Protein AF-A0A3C2EFM5-F1 (afdb_monomer)

Mean predicted aligned error: 6.65 Å

Solvent-accessible surface area (backbone atoms only — not comparable to full-atom values): 11475 Å² total; per-residue (Å²): 134,86,84,57,73,89,37,70,67,50,44,49,47,51,52,54,52,52,50,51,52,52,47,72,72,39,87,87,58,69,48,47,42,69,46,73,42,90,44,94,66,47,72,84,41,48,68,60,49,53,50,51,52,52,49,46,47,66,36,64,56,98,88,38,59,75,41,34,84,49,40,39,98,64,63,46,79,40,64,56,64,61,59,53,50,52,51,52,49,51,53,30,56,77,70,69,64,63,68,90,82,69,52,62,56,82,69,42,83,58,71,43,76,41,63,23,83,89,34,86,88,55,56,59,44,100,87,56,42,65,30,68,66,52,70,74,63,63,66,86,89,69,86,72,72,61,54,41,82,39,67,54,33,78,91,74,50,59,67,70,58,53,56,49,41,48,70,76,38,48,71,62,38,52,30,42,55,42,30,44,75,67,57,75,78,75,84,128

Sequence (188 aa):
SIIQINDPVNYLRFHLVSLMEKIRAFPGSKPLKTIILGCTHYPYLILEMEHILNELRNYQENGEFRYRHLMAEKIHLIDPAFNTADELYRYLYETKSINRHGNMLNNSEFYISLPNLANPGVITDPEGRFTYEYKYGRNAGEIQEYVRVVPFVNENILMDVKNRLRKQIPVTWQLIEAFHGNVRIAEK

Radius of gyration: 22.64 Å; Cα contacts (8 Å, |Δi|>4): 162; chains: 1; bounding box: 49×41×61 Å

Nearest PDB structures (foldseek):
  1wtd-assembly1_A  TM=4.504E-01  e=8.577E-01  Escherichia coli
  8dze-assembly1_A  TM=2.094E-01  e=5.940E+00  Escherichia coli

Structure (mmCIF, N/CA/C/O backbone):
data_AF-A0A3C2EFM5-F1
#
_entry.id   AF-A0A3C2EFM5-F1
#
loop_
_atom_site.group_PDB
_atom_site.id
_atom_site.type_symbol
_atom_site.label_atom_id
_atom_site.label_alt_id
_atom_site.label_comp_id
_atom_site.label_asym_id
_atom_site.label_entity_id
_atom_site.label_seq_id
_atom_site.pdbx_PDB_ins_code
_atom_site.Cartn_x
_atom_site.Cartn_y
_atom_site.Cartn_z
_atom_site.occupancy
_atom_site.B_iso_or_equiv
_atom_site.auth_seq_id
_atom_site.auth_comp_id
_atom_site.auth_asym_id
_atom_site.auth_atom_id
_atom_site.pdbx_PDB_model_num
ATOM 1 N N . SER A 1 1 ? 16.129 3.255 24.532 1.00 44.34 1 SER A N 1
ATOM 2 C CA . SER A 1 1 ? 16.034 2.898 23.105 1.00 44.34 1 SER A CA 1
ATOM 3 C C . SER A 1 1 ? 16.005 4.155 22.264 1.00 44.34 1 SER A C 1
ATOM 5 O O . SER A 1 1 ? 15.259 5.065 22.599 1.00 44.34 1 SER A O 1
ATOM 7 N N . ILE A 1 2 ? 16.839 4.236 21.228 1.00 48.12 2 ILE A N 1
ATOM 8 C CA . ILE A 1 2 ? 16.850 5.361 20.283 1.00 48.12 2 ILE A CA 1
ATOM 9 C C . ILE A 1 2 ? 15.645 5.177 19.351 1.00 48.12 2 ILE A C 1
ATOM 11 O O . ILE A 1 2 ? 15.550 4.152 18.680 1.00 48.12 2 ILE A O 1
ATOM 15 N N . ILE A 1 3 ? 14.702 6.124 19.350 1.00 57.31 3 ILE A N 1
ATOM 16 C CA . ILE A 1 3 ? 13.554 6.111 18.431 1.00 57.31 3 ILE A CA 1
ATOM 17 C C . ILE A 1 3 ? 14.089 6.347 17.016 1.00 57.31 3 ILE A C 1
ATOM 19 O O . ILE A 1 3 ? 14.643 7.406 16.727 1.00 57.31 3 ILE A O 1
ATOM 23 N N . GLN A 1 4 ? 13.931 5.364 16.130 1.00 51.19 4 GLN A N 1
ATOM 24 C CA . GLN A 1 4 ? 14.249 5.529 14.715 1.00 51.19 4 GLN A CA 1
ATOM 25 C C . GLN A 1 4 ? 13.036 6.107 13.990 1.00 51.19 4 GLN A C 1
ATOM 27 O O . GLN A 1 4 ? 12.043 5.415 13.784 1.00 51.19 4 GLN A O 1
ATOM 32 N N . ILE A 1 5 ? 13.121 7.373 13.581 1.00 56.22 5 ILE A N 1
ATOM 33 C CA . ILE A 1 5 ? 12.034 8.050 12.854 1.00 56.22 5 ILE A CA 1
ATOM 34 C C . ILE A 1 5 ? 11.731 7.349 11.519 1.00 56.22 5 ILE A C 1
ATOM 36 O O . ILE A 1 5 ? 10.590 7.357 11.090 1.00 56.22 5 ILE A O 1
ATOM 40 N N . ASN A 1 6 ? 12.706 6.676 10.898 1.00 62.50 6 ASN A N 1
ATOM 41 C CA . ASN A 1 6 ? 12.533 5.987 9.610 1.00 62.50 6 ASN A CA 1
ATOM 42 C C . ASN A 1 6 ? 11.882 4.593 9.710 1.00 62.50 6 ASN A C 1
ATOM 44 O O . ASN A 1 6 ? 11.797 3.889 8.705 1.00 62.50 6 ASN A O 1
ATOM 48 N N . ASP A 1 7 ? 11.434 4.181 10.895 1.00 80.12 7 ASP A N 1
ATOM 49 C CA . ASP A 1 7 ? 10.692 2.935 11.063 1.00 80.12 7 ASP A CA 1
ATOM 50 C C . ASP A 1 7 ? 9.194 3.144 10.728 1.00 80.12 7 ASP A C 1
ATOM 52 O O . ASP A 1 7 ? 8.578 4.079 11.256 1.00 80.12 7 ASP A O 1
ATOM 56 N N . PRO A 1 8 ? 8.577 2.301 9.873 1.00 79.94 8 PRO A N 1
ATOM 57 C CA . PRO A 1 8 ? 7.169 2.440 9.492 1.00 79.94 8 PRO A CA 1
ATOM 58 C C . PRO A 1 8 ? 6.193 2.447 10.675 1.00 79.94 8 PRO A C 1
ATOM 60 O O . PRO A 1 8 ? 5.189 3.160 10.629 1.00 79.94 8 PRO A O 1
ATOM 63 N N . VAL A 1 9 ? 6.486 1.697 11.742 1.00 84.62 9 VAL A N 1
ATOM 64 C CA . VAL A 1 9 ? 5.651 1.633 12.950 1.00 84.62 9 VAL A CA 1
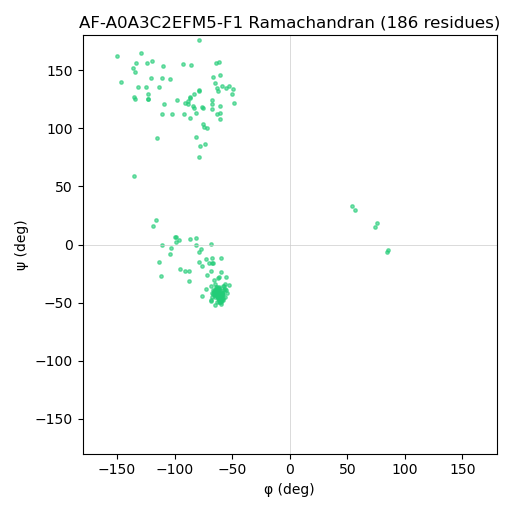ATOM 65 C C . VAL A 1 9 ? 5.783 2.922 13.757 1.00 84.62 9 VAL A C 1
ATOM 67 O O . VAL A 1 9 ? 4.784 3.438 14.259 1.00 84.62 9 VAL A O 1
ATOM 70 N N . ASN A 1 10 ? 6.981 3.506 13.832 1.00 86.38 10 ASN A N 1
ATOM 71 C CA . ASN A 1 10 ? 7.173 4.815 14.468 1.00 86.38 10 ASN A CA 1
ATOM 72 C C . ASN A 1 10 ? 6.471 5.940 13.693 1.00 86.38 10 ASN A C 1
ATOM 74 O O . ASN A 1 10 ? 5.820 6.786 14.314 1.00 86.38 10 ASN A O 1
ATOM 78 N N . TYR A 1 11 ? 6.525 5.921 12.357 1.00 87.00 11 TYR A N 1
ATOM 79 C CA . TYR A 1 11 ? 5.747 6.842 11.515 1.00 87.00 11 TYR A CA 1
ATOM 80 C C . TYR A 1 11 ? 4.246 6.683 11.752 1.00 87.00 11 TYR A C 1
ATOM 82 O O . TYR A 1 11 ? 3.523 7.666 11.931 1.00 87.00 11 TYR A O 1
ATOM 90 N N . LEU A 1 12 ? 3.776 5.437 11.802 1.00 90.69 12 LEU A N 1
ATOM 91 C CA . LEU A 1 12 ? 2.380 5.139 12.069 1.00 90.69 12 LEU A CA 1
ATOM 92 C C . LEU A 1 12 ? 1.941 5.660 13.443 1.00 90.69 12 LEU A C 1
ATOM 94 O O . LEU A 1 12 ? 0.911 6.330 13.551 1.00 90.69 12 LEU A O 1
ATOM 98 N N . ARG A 1 13 ? 2.743 5.414 14.485 1.00 93.75 13 ARG A N 1
ATOM 99 C CA . ARG A 1 13 ? 2.496 5.927 15.837 1.00 93.75 13 ARG A CA 1
ATOM 100 C C . ARG A 1 13 ? 2.424 7.446 15.845 1.00 93.75 13 ARG A C 1
ATOM 102 O O . ARG A 1 13 ? 1.479 8.000 16.402 1.00 93.75 13 ARG A O 1
ATOM 109 N N . PHE A 1 14 ? 3.381 8.114 15.205 1.00 92.88 14 PHE A N 1
ATOM 110 C CA . PHE A 1 14 ? 3.388 9.568 15.082 1.00 92.88 14 PHE A CA 1
ATOM 111 C C . PHE A 1 14 ? 2.099 10.090 14.432 1.00 92.88 14 PHE A C 1
ATOM 113 O O . PHE A 1 14 ? 1.487 11.030 14.946 1.00 92.88 14 PHE A O 1
ATOM 120 N N . HIS A 1 15 ? 1.641 9.462 13.346 1.00 92.69 15 HIS A N 1
ATOM 121 C CA . HIS A 1 15 ? 0.401 9.849 12.675 1.00 92.69 15 HIS A CA 1
ATOM 122 C C . HIS A 1 15 ? -0.846 9.615 13.535 1.00 92.69 15 HIS A C 1
ATOM 124 O O . HIS A 1 15 ? -1.700 10.502 13.596 1.00 92.69 15 HIS A O 1
ATOM 130 N N . LEU A 1 16 ? -0.946 8.480 14.234 1.00 95.62 16 LEU A N 1
ATOM 131 C CA . LEU A 1 16 ? -2.085 8.186 15.112 1.00 95.62 16 LEU A CA 1
ATOM 132 C C . LEU A 1 16 ? -2.129 9.115 16.334 1.00 95.62 16 LEU A C 1
ATOM 134 O O . LEU A 1 16 ? -3.193 9.635 16.663 1.00 95.62 16 LEU A O 1
ATOM 138 N N . VAL A 1 17 ? -0.982 9.406 16.956 1.00 96.38 17 VAL A N 1
ATOM 139 C CA . VAL A 1 17 ? -0.889 10.403 18.039 1.00 96.38 17 VAL A CA 1
ATOM 140 C C . VAL A 1 17 ? -1.287 11.784 17.524 1.00 96.38 17 VAL A C 1
ATOM 142 O O . VAL A 1 17 ? -2.115 12.455 18.136 1.00 96.38 17 VAL A O 1
ATOM 145 N N . SER A 1 18 ? -0.759 12.195 16.369 1.00 96.25 18 SER A N 1
ATOM 146 C CA . SER A 1 18 ? -1.081 13.494 15.766 1.00 96.25 18 SER A CA 1
ATOM 147 C C . SER A 1 18 ? -2.568 13.624 15.434 1.00 96.25 18 SER A C 1
ATOM 149 O O . SER A 1 18 ? -3.148 14.694 15.612 1.00 96.25 18 SER A O 1
ATOM 151 N N . LEU A 1 19 ? -3.201 12.547 14.960 1.00 96.12 19 LEU A N 1
ATOM 152 C CA . LEU A 1 19 ? -4.644 12.497 14.735 1.00 96.12 19 LEU A CA 1
ATOM 153 C C . LEU A 1 19 ? -5.409 12.702 16.047 1.00 96.12 19 LEU A C 1
ATOM 155 O O . LEU A 1 19 ? -6.291 13.557 16.103 1.00 96.12 19 LEU A O 1
ATOM 159 N N . MET A 1 20 ? -5.054 11.967 17.104 1.00 97.31 20 MET A N 1
ATOM 160 C CA . MET A 1 20 ? -5.730 12.089 18.398 1.00 97.31 20 MET A CA 1
ATOM 161 C C . MET A 1 20 ? -5.541 13.468 19.032 1.00 97.31 20 MET A C 1
ATOM 163 O O . MET A 1 20 ? -6.495 14.016 19.581 1.00 97.31 20 MET A O 1
ATOM 167 N N . GLU A 1 21 ? -4.361 14.073 18.904 1.00 97.38 21 GLU A N 1
ATOM 168 C CA . GLU A 1 21 ? -4.115 15.442 19.367 1.00 97.38 21 GLU A CA 1
ATOM 169 C C . GLU A 1 21 ? -4.946 16.472 18.589 1.00 97.38 21 GLU A C 1
ATOM 171 O O . GLU A 1 21 ? -5.515 17.379 19.196 1.00 97.38 21 GLU A O 1
ATOM 176 N N . LYS A 1 22 ? -5.109 16.300 17.270 1.00 96.81 22 LYS A N 1
ATOM 177 C CA . LYS A 1 22 ? -6.013 17.142 16.468 1.00 96.81 22 LYS A CA 1
ATOM 178 C C . LYS A 1 22 ? -7.472 16.996 16.901 1.00 96.81 22 LYS A C 1
ATOM 180 O O . LYS A 1 22 ? -8.157 18.005 17.036 1.00 96.81 22 LYS A O 1
ATOM 185 N N . ILE A 1 23 ? -7.939 15.771 17.152 1.00 96.50 23 ILE A N 1
ATOM 186 C CA . ILE A 1 23 ? -9.298 15.517 17.658 1.00 96.50 23 ILE A CA 1
ATOM 187 C C . ILE A 1 23 ? -9.479 16.173 19.032 1.00 96.50 23 ILE A C 1
ATOM 189 O O . ILE A 1 23 ? -10.468 16.865 19.253 1.00 96.50 23 ILE A O 1
ATOM 193 N N . ARG A 1 24 ? -8.509 16.018 19.939 1.00 95.75 24 ARG A N 1
ATOM 194 C CA . ARG A 1 24 ? -8.538 16.611 21.285 1.00 95.75 24 ARG A CA 1
ATOM 195 C C . ARG A 1 24 ? -8.578 18.140 21.254 1.00 95.75 24 ARG A C 1
ATOM 197 O O . ARG A 1 24 ? -9.269 18.743 22.066 1.00 95.75 24 ARG A O 1
ATOM 204 N N . ALA A 1 25 ? -7.835 18.758 20.338 1.00 96.31 25 ALA A N 1
ATOM 205 C CA . ALA A 1 25 ? -7.786 20.211 20.188 1.00 96.31 25 ALA A CA 1
ATOM 206 C C . ALA A 1 25 ? -9.030 20.795 19.496 1.00 96.31 25 ALA A C 1
ATOM 208 O O . ALA A 1 25 ? -9.275 21.996 19.604 1.00 96.31 25 ALA A O 1
ATOM 209 N N . PHE A 1 26 ? -9.807 19.977 18.779 1.00 96.06 26 PHE A N 1
ATOM 210 C CA . PHE A 1 26 ? -10.985 20.429 18.048 1.00 96.06 26 PHE A CA 1
ATOM 211 C C . PHE A 1 26 ? -12.226 20.500 18.968 1.00 96.06 26 PHE A C 1
ATOM 213 O O . PHE A 1 26 ? -12.648 19.475 19.515 1.00 96.06 26 PHE A O 1
ATOM 220 N N . PRO A 1 27 ? -12.845 21.685 19.155 1.00 93.62 27 PRO A N 1
ATOM 221 C CA . PRO A 1 27 ? -14.015 21.833 20.020 1.00 93.62 27 PRO A CA 1
ATOM 222 C C . PRO A 1 27 ? -15.217 21.026 19.521 1.00 93.62 27 PRO A C 1
ATOM 224 O O . PRO A 1 27 ? -15.559 21.058 18.342 1.00 93.62 27 PRO A O 1
ATOM 227 N N . GLY A 1 28 ? -15.899 20.321 20.427 1.00 92.81 28 GLY A N 1
ATOM 228 C CA . GLY A 1 28 ? -17.082 19.525 20.079 1.00 92.81 28 GLY A CA 1
ATOM 229 C C . GLY A 1 28 ? -16.774 18.226 19.324 1.00 92.81 28 GLY A C 1
ATOM 230 O O . GLY A 1 28 ? -17.689 17.623 18.758 1.00 92.81 28 GLY A O 1
ATOM 231 N N . SER A 1 29 ? -15.511 17.786 19.315 1.00 93.38 29 SER A N 1
ATOM 232 C CA . SER A 1 29 ? -15.112 16.495 18.756 1.00 93.38 29 SER A CA 1
ATOM 233 C C . SER A 1 29 ? -15.963 15.350 19.285 1.00 93.38 29 SER A C 1
ATOM 235 O O . SER A 1 29 ? -16.121 15.158 20.491 1.00 93.38 29 SER A O 1
ATOM 237 N N . LYS A 1 30 ? -16.475 14.549 18.352 1.00 95.06 30 LYS A N 1
ATOM 238 C CA . LYS A 1 30 ? -17.101 13.265 18.663 1.00 95.06 30 LYS A CA 1
ATOM 239 C C . LYS A 1 30 ? -16.027 12.176 18.730 1.00 95.06 30 LYS A C 1
ATOM 241 O O . LYS A 1 30 ? -14.999 12.310 18.064 1.00 95.06 30 LYS A O 1
ATOM 246 N N . PRO A 1 31 ? -16.264 11.087 19.481 1.00 96.94 31 PRO A N 1
ATOM 247 C CA . PRO A 1 31 ? -15.315 9.988 19.550 1.00 96.94 31 PRO A CA 1
ATOM 248 C C . PRO A 1 31 ? -14.961 9.423 18.168 1.00 96.94 31 PRO A C 1
ATOM 250 O O . PRO A 1 31 ? -15.846 9.175 17.342 1.00 96.94 31 PRO A O 1
ATOM 253 N N . LEU A 1 32 ? -13.669 9.187 17.930 1.00 97.69 32 LEU A N 1
ATOM 254 C CA . LEU A 1 32 ? -13.164 8.531 16.730 1.00 97.69 32 LEU A CA 1
ATOM 255 C C . LEU A 1 32 ? -13.754 7.125 16.645 1.00 97.69 32 LEU A C 1
ATOM 257 O O . LEU A 1 32 ? -13.535 6.306 17.534 1.00 97.69 32 LEU A O 1
ATOM 261 N N . LYS A 1 33 ? -14.498 6.854 15.572 1.00 97.75 33 LYS A N 1
ATOM 262 C CA . LYS A 1 33 ? -15.150 5.559 15.329 1.00 97.75 33 LYS A CA 1
ATOM 263 C C . LYS A 1 33 ? -14.556 4.800 14.147 1.00 97.75 33 LYS A C 1
ATOM 265 O O . LYS A 1 33 ? -14.616 3.576 14.120 1.00 97.75 33 LYS A O 1
ATOM 270 N N . THR A 1 34 ? -13.990 5.508 13.176 1.00 97.06 34 THR A N 1
ATOM 271 C CA . THR A 1 34 ? -13.566 4.913 11.908 1.00 97.06 34 THR A CA 1
ATOM 272 C C . THR A 1 34 ? -12.320 5.610 11.386 1.00 97.06 34 THR A C 1
ATOM 274 O O . THR A 1 34 ? -12.236 6.836 11.446 1.00 97.06 34 THR A O 1
ATOM 277 N N . ILE A 1 35 ? -11.385 4.837 10.836 1.00 96.56 35 ILE A N 1
ATOM 278 C CA . ILE A 1 35 ? -10.230 5.328 10.082 1.00 96.56 35 ILE A CA 1
ATOM 279 C C . ILE A 1 35 ? -10.265 4.678 8.699 1.00 96.56 35 ILE A C 1
ATOM 281 O O . ILE A 1 35 ? -10.303 3.455 8.576 1.00 96.56 35 ILE A O 1
ATOM 285 N N . ILE A 1 36 ? -10.246 5.503 7.655 1.00 95.62 36 ILE A N 1
ATOM 286 C CA . ILE A 1 36 ? -10.123 5.036 6.272 1.00 95.62 36 ILE A CA 1
ATOM 287 C C . ILE A 1 36 ? -8.636 4.889 5.950 1.00 95.62 36 ILE A C 1
ATOM 289 O O . ILE A 1 36 ? -7.858 5.830 6.125 1.00 95.62 36 ILE A O 1
ATOM 293 N N . LEU A 1 37 ? -8.242 3.715 5.464 1.00 94.12 37 LEU A N 1
ATOM 294 C CA . LEU A 1 37 ? -6.870 3.396 5.082 1.00 94.12 37 LEU A CA 1
ATOM 295 C C . LEU A 1 37 ? -6.563 4.000 3.702 1.00 94.12 37 LEU A C 1
ATOM 297 O O . LEU A 1 37 ? -6.528 3.313 2.689 1.00 94.12 37 LEU A O 1
ATOM 301 N N . GLY A 1 38 ? -6.362 5.320 3.662 1.00 88.25 38 GLY A N 1
ATOM 302 C CA . GLY A 1 38 ? -6.251 6.104 2.421 1.00 88.25 38 GLY A CA 1
ATOM 303 C C . GLY A 1 38 ? -4.999 5.865 1.565 1.00 88.25 38 GLY A C 1
ATOM 304 O O . GLY A 1 38 ? -4.841 6.505 0.532 1.00 88.25 38 GLY A O 1
ATOM 305 N N . CYS A 1 39 ? -4.103 4.968 1.973 1.00 88.25 39 CYS A N 1
ATOM 306 C CA . CYS A 1 39 ? -2.961 4.529 1.180 1.00 88.25 39 CYS A CA 1
ATOM 307 C C . CYS A 1 39 ? -3.002 3.006 1.071 1.00 88.25 39 CYS A C 1
ATOM 309 O O . CYS A 1 39 ? -3.162 2.320 2.079 1.00 88.25 39 CYS A O 1
ATOM 311 N N . THR A 1 40 ? -2.769 2.475 -0.130 1.00 86.38 40 THR A N 1
ATOM 312 C CA . THR A 1 40 ? -2.784 1.031 -0.433 1.00 86.38 40 THR A CA 1
ATOM 313 C C . THR A 1 40 ? -1.770 0.204 0.368 1.00 86.38 40 THR A C 1
ATOM 315 O O . THR A 1 40 ? -1.844 -1.019 0.374 1.00 86.38 40 THR A O 1
ATOM 318 N N . HIS A 1 41 ? -0.832 0.848 1.068 1.00 86.69 41 HIS A N 1
ATOM 319 C CA . HIS A 1 41 ? 0.144 0.187 1.937 1.00 86.69 41 HIS A CA 1
ATOM 320 C C . HIS A 1 41 ? -0.357 -0.025 3.372 1.00 86.69 41 HIS A C 1
ATOM 322 O O . HIS A 1 41 ? 0.150 -0.890 4.081 1.00 86.69 41 HIS A O 1
ATOM 328 N N . TYR A 1 42 ? -1.331 0.763 3.826 1.00 89.38 42 TYR A N 1
ATOM 329 C CA . TYR A 1 42 ? -1.824 0.713 5.201 1.00 89.38 42 TYR A CA 1
ATOM 330 C C . TYR A 1 42 ? -2.535 -0.587 5.598 1.00 89.38 42 TYR A C 1
ATOM 332 O O . TYR A 1 42 ? -2.391 -0.968 6.761 1.00 89.38 42 TYR A O 1
ATOM 340 N N . PRO A 1 43 ? -3.218 -1.319 4.696 1.00 90.25 43 PRO A N 1
ATOM 341 C CA . PRO A 1 43 ? -3.769 -2.631 5.032 1.00 90.25 43 PRO A CA 1
ATOM 342 C C . PRO A 1 43 ? -2.729 -3.629 5.572 1.00 90.25 43 PRO A C 1
ATOM 344 O O . PRO A 1 43 ? -3.062 -4.471 6.401 1.00 90.25 43 PRO A O 1
ATOM 347 N N . TYR A 1 44 ? -1.450 -3.499 5.196 1.00 88.50 44 TYR A N 1
ATOM 348 C CA . TYR A 1 44 ? -0.373 -4.360 5.706 1.00 88.50 44 TYR A CA 1
ATOM 349 C C . TYR A 1 44 ? 0.101 -4.010 7.124 1.00 88.50 44 TYR A C 1
ATOM 351 O O . TYR A 1 44 ? 0.970 -4.708 7.641 1.00 88.50 44 TYR A O 1
ATOM 359 N N . LEU A 1 45 ? -0.427 -2.939 7.728 1.00 90.44 45 LEU A N 1
ATOM 360 C CA . LEU A 1 45 ? -0.050 -2.437 9.056 1.00 90.44 45 LEU A CA 1
ATOM 361 C C . LEU A 1 45 ? -1.225 -2.445 10.049 1.00 90.44 45 LEU A C 1
ATOM 363 O O . LEU A 1 45 ? -1.192 -1.751 11.064 1.00 90.44 45 LEU A O 1
ATOM 367 N N . ILE A 1 46 ? -2.305 -3.172 9.742 1.00 93.06 46 ILE A N 1
ATOM 368 C CA . ILE A 1 46 ? -3.531 -3.183 10.556 1.00 93.06 46 ILE A CA 1
ATOM 369 C C . ILE A 1 46 ? -3.251 -3.640 11.992 1.00 93.06 46 ILE A C 1
ATOM 371 O O . ILE A 1 46 ? -3.738 -3.013 12.929 1.00 93.06 46 ILE A O 1
ATOM 375 N N . LEU A 1 47 ? -2.430 -4.677 12.181 1.00 93.12 47 LEU A N 1
ATOM 376 C CA . LEU A 1 47 ? -2.118 -5.199 13.516 1.00 93.12 47 LEU A CA 1
ATOM 377 C C . LEU A 1 47 ? -1.356 -4.167 14.355 1.00 93.12 47 LEU A C 1
ATOM 379 O O . LEU A 1 47 ? -1.656 -3.962 15.532 1.00 93.12 47 LEU A O 1
ATOM 383 N N . GLU A 1 48 ? -0.400 -3.474 13.742 1.00 94.50 48 GLU A N 1
ATOM 384 C CA . GLU A 1 48 ? 0.347 -2.391 14.371 1.00 94.50 48 GLU A CA 1
ATOM 385 C C . GLU A 1 48 ? -0.569 -1.201 14.694 1.00 94.50 48 GLU A C 1
ATOM 387 O O . GLU A 1 48 ? -0.467 -0.626 15.779 1.00 94.50 48 GLU A O 1
ATOM 392 N N . MET A 1 49 ? -1.502 -0.857 13.797 1.00 95.62 49 MET A N 1
ATOM 393 C CA . MET A 1 49 ? -2.512 0.180 14.040 1.00 95.62 49 MET A CA 1
ATOM 394 C C . MET A 1 49 ? -3.391 -0.159 15.240 1.00 95.62 49 MET A C 1
ATOM 396 O O . MET A 1 49 ? -3.564 0.679 16.124 1.00 95.62 49 MET A O 1
ATOM 400 N N . GLU A 1 50 ? -3.935 -1.374 15.291 1.00 96.25 50 GLU A N 1
ATOM 401 C CA . GLU A 1 50 ? -4.781 -1.838 16.393 1.00 96.25 50 GLU A CA 1
ATOM 402 C C . GLU A 1 50 ? -4.026 -1.820 17.723 1.00 96.25 50 GLU A C 1
ATOM 404 O O . GLU A 1 50 ? -4.555 -1.345 18.733 1.00 96.25 50 GLU A O 1
ATOM 409 N N . HIS A 1 51 ? -2.767 -2.262 17.713 1.00 96.25 51 HIS A N 1
ATOM 410 C CA . HIS A 1 51 ? -1.903 -2.218 18.886 1.00 96.25 51 HIS A CA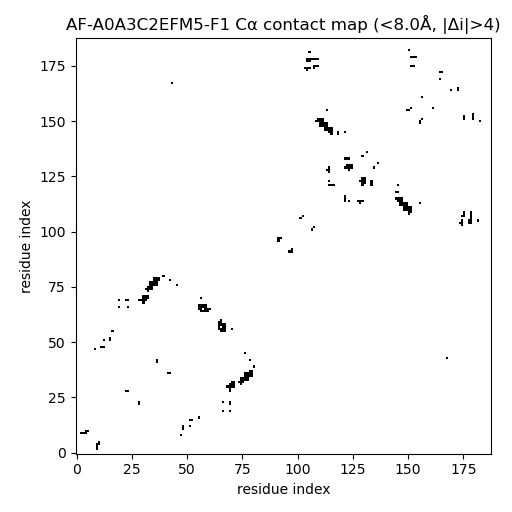 1
ATOM 411 C C . HIS A 1 51 ? -1.703 -0.783 19.393 1.00 96.25 51 HIS A C 1
ATOM 413 O O . HIS A 1 51 ? -1.959 -0.502 20.566 1.00 96.25 51 HIS A O 1
ATOM 419 N N . ILE A 1 52 ? -1.328 0.145 18.507 1.00 96.50 52 ILE A N 1
ATOM 420 C CA . ILE A 1 52 ? -1.109 1.553 18.865 1.00 96.50 52 ILE A CA 1
ATOM 421 C C . ILE A 1 52 ? -2.412 2.208 19.343 1.00 96.50 52 ILE A C 1
ATOM 423 O O . ILE A 1 52 ? -2.406 2.942 20.330 1.00 96.50 52 ILE A O 1
ATOM 427 N N . LEU A 1 53 ? -3.546 1.949 18.688 1.00 97.56 53 LEU A N 1
ATOM 428 C CA . LEU A 1 53 ? -4.846 2.473 19.121 1.00 97.56 53 LEU A CA 1
ATOM 429 C C . LEU A 1 53 ? -5.221 1.966 20.519 1.00 97.56 53 LEU A C 1
ATOM 431 O O . LEU A 1 53 ? -5.738 2.735 21.332 1.00 97.56 53 LEU A O 1
ATOM 435 N N . ASN A 1 54 ? -4.927 0.703 20.830 1.00 97.19 54 ASN A N 1
ATOM 436 C CA . ASN A 1 54 ? -5.139 0.169 22.170 1.00 97.19 54 ASN A CA 1
ATOM 437 C C . ASN A 1 54 ? -4.234 0.849 23.211 1.00 97.19 54 ASN A C 1
ATOM 439 O O . ASN A 1 54 ? -4.702 1.188 24.299 1.00 97.19 54 ASN A O 1
ATOM 443 N N . GLU A 1 55 ? -2.966 1.103 22.891 1.00 97.00 55 GLU A N 1
ATOM 444 C CA . GLU A 1 55 ? -2.084 1.875 23.772 1.00 97.00 55 GLU A CA 1
ATOM 445 C C . GLU A 1 55 ? -2.616 3.292 23.999 1.00 97.00 55 GLU A C 1
ATOM 447 O O . GLU A 1 55 ? -2.710 3.726 25.143 1.00 97.00 55 GLU A O 1
ATOM 452 N N . LEU A 1 56 ? -3.043 3.994 22.943 1.00 97.31 56 LEU A N 1
ATOM 453 C CA . LEU A 1 56 ? -3.617 5.339 23.055 1.00 97.31 56 LEU A CA 1
ATOM 454 C C . LEU A 1 56 ? -4.878 5.348 23.927 1.00 97.31 56 LEU A C 1
ATOM 456 O O . LEU A 1 56 ? -5.030 6.214 24.787 1.00 97.31 56 LEU A O 1
ATOM 460 N N . ARG A 1 57 ? -5.757 4.351 23.781 1.00 97.44 57 ARG A N 1
ATOM 461 C CA . ARG A 1 57 ? -6.964 4.218 24.613 1.00 97.44 57 ARG A CA 1
ATOM 462 C C . ARG A 1 57 ? -6.644 4.016 26.099 1.00 97.44 57 ARG A C 1
ATOM 464 O O . ARG A 1 57 ? -7.458 4.375 26.954 1.00 97.44 57 ARG A O 1
ATOM 471 N N . ASN A 1 58 ? -5.497 3.418 26.407 1.00 97.44 58 ASN A N 1
ATOM 472 C CA . ASN A 1 58 ? -5.060 3.103 27.769 1.00 97.44 58 ASN A CA 1
ATOM 473 C C . ASN A 1 58 ? -3.996 4.068 28.305 1.00 97.44 58 ASN A C 1
ATOM 475 O O . ASN A 1 58 ? -3.613 3.953 29.466 1.00 97.44 58 ASN A O 1
ATOM 479 N N . TYR A 1 59 ? -3.549 5.025 27.493 1.00 97.19 59 TYR A N 1
ATOM 480 C CA . TYR A 1 59 ? -2.540 5.993 27.883 1.00 97.19 59 TYR A CA 1
ATOM 481 C C . TYR A 1 59 ? -3.089 6.937 28.953 1.00 97.19 59 TYR A C 1
ATOM 483 O O . TYR A 1 59 ? -4.124 7.590 28.765 1.00 97.19 59 TYR A O 1
ATOM 491 N N . GLN A 1 60 ? -2.376 6.994 30.075 1.00 96.94 60 GLN A N 1
ATOM 492 C CA . GLN A 1 60 ? -2.686 7.862 31.197 1.00 96.94 60 GLN A CA 1
ATOM 493 C C . GLN A 1 60 ? -1.640 8.956 31.339 1.00 96.94 60 GLN A C 1
ATOM 495 O O . GLN A 1 60 ? -0.442 8.720 31.182 1.00 96.94 60 GLN A O 1
ATOM 500 N N . GLU A 1 61 ? -2.106 10.137 31.712 1.00 93.81 61 GLU A N 1
ATOM 501 C CA . GLU A 1 61 ? -1.267 11.257 32.108 1.00 93.81 61 GLU A CA 1
ATOM 502 C C . GLU A 1 61 ? -1.871 11.852 33.380 1.00 93.81 61 GLU A C 1
ATOM 504 O O . GLU A 1 61 ? -3.063 12.145 33.426 1.00 93.81 61 GLU A O 1
ATOM 509 N N . ASN A 1 62 ? -1.071 11.962 34.444 1.00 94.56 62 ASN A N 1
ATOM 510 C CA . ASN A 1 62 ? -1.531 12.394 35.772 1.00 94.56 62 ASN A CA 1
ATOM 511 C C . ASN A 1 62 ? -2.715 11.572 36.331 1.00 94.56 62 ASN A C 1
ATOM 513 O O . ASN A 1 62 ? -3.565 12.104 37.036 1.00 94.56 62 ASN A O 1
ATOM 517 N N . GLY A 1 63 ? -2.769 10.271 36.016 1.00 94.31 63 GLY A N 1
ATOM 518 C CA . GLY A 1 63 ? -3.824 9.352 36.465 1.00 94.31 63 GLY A CA 1
ATOM 519 C C . GLY A 1 63 ? -5.096 9.355 35.609 1.00 94.31 63 GLY A C 1
ATOM 520 O O . GLY A 1 63 ? -5.945 8.485 35.789 1.00 94.31 63 GLY A O 1
ATOM 521 N N . GLU A 1 64 ? -5.207 10.261 34.636 1.00 95.62 64 GLU A N 1
ATOM 522 C CA . GLU A 1 64 ? -6.383 10.402 33.775 1.00 95.62 64 GLU A CA 1
ATOM 523 C C . GLU A 1 64 ? -6.141 9.818 32.382 1.00 95.62 64 GLU A C 1
ATOM 525 O O . GLU A 1 64 ? -5.060 9.953 31.804 1.00 95.62 64 GLU A O 1
ATOM 530 N N . PHE A 1 65 ? -7.163 9.182 31.801 1.00 97.31 65 PHE A N 1
ATOM 531 C CA . PHE A 1 65 ? -7.067 8.633 30.447 1.00 97.31 65 PHE A CA 1
ATOM 532 C C . PHE A 1 65 ? -7.133 9.742 29.399 1.00 97.31 65 PHE A C 1
ATOM 534 O O . PHE A 1 65 ? -8.215 10.229 29.052 1.00 97.31 65 PHE A O 1
ATOM 541 N N . ARG A 1 66 ? -5.975 10.077 28.825 1.00 96.12 66 ARG A N 1
ATOM 542 C CA . ARG A 1 66 ? -5.820 11.233 27.934 1.00 96.12 66 ARG A CA 1
ATOM 543 C C . ARG A 1 66 ? -6.731 11.184 26.704 1.00 96.12 66 ARG A C 1
ATOM 545 O O . ARG A 1 66 ? -7.310 12.202 26.339 1.00 96.12 66 ARG A O 1
ATOM 552 N N . TYR A 1 67 ? -6.873 10.014 26.074 1.00 97.38 67 TYR A N 1
ATOM 553 C CA . TYR A 1 67 ? -7.584 9.877 24.792 1.00 97.38 67 TYR A CA 1
ATOM 554 C C . TYR A 1 67 ? -8.875 9.063 24.856 1.00 97.38 67 TYR A C 1
ATOM 556 O O . TYR A 1 67 ? -9.672 9.118 23.924 1.00 97.38 67 TYR A O 1
ATOM 564 N N . ARG A 1 68 ? -9.115 8.303 25.930 1.00 96.94 68 ARG A N 1
ATOM 565 C CA . ARG A 1 68 ? -10.181 7.287 25.967 1.00 96.94 68 ARG A CA 1
ATOM 566 C C . ARG A 1 68 ? -11.576 7.843 25.678 1.00 96.94 68 ARG A C 1
ATOM 568 O O . ARG A 1 68 ? -12.342 7.200 24.975 1.00 96.94 68 ARG A O 1
ATOM 575 N N . HIS A 1 69 ? -11.894 9.030 26.188 1.00 95.69 69 HIS A N 1
ATOM 576 C CA . HIS A 1 69 ? -13.186 9.690 25.974 1.00 95.69 69 HIS A CA 1
ATOM 577 C C . HIS A 1 69 ? -13.386 10.199 24.531 1.00 95.69 69 HIS A C 1
ATOM 579 O O . HIS A 1 69 ? -14.511 10.476 24.126 1.00 95.69 69 HIS A O 1
ATOM 585 N N . LEU A 1 70 ? -12.306 10.295 23.747 1.00 97.38 70 LEU A N 1
ATOM 586 C CA . LEU A 1 70 ? -12.300 10.697 22.336 1.00 97.38 70 LEU A CA 1
ATOM 587 C C . LEU A 1 70 ? -12.245 9.498 21.388 1.00 97.38 70 LEU A C 1
ATOM 589 O O . LEU A 1 70 ? -12.095 9.677 20.182 1.00 97.38 70 LEU A O 1
ATOM 593 N N . MET A 1 71 ? -12.336 8.276 21.905 1.00 97.88 71 MET A N 1
ATOM 594 C CA . MET A 1 71 ? -12.254 7.048 21.124 1.00 97.88 71 MET A CA 1
ATOM 595 C C . MET A 1 71 ? -13.519 6.236 21.363 1.00 97.88 71 MET A C 1
ATOM 597 O O . MET A 1 71 ? -13.908 5.996 22.506 1.00 97.88 71 MET A O 1
ATOM 601 N N . ALA A 1 72 ? -14.173 5.802 20.287 1.00 97.44 72 ALA A N 1
ATOM 602 C CA . ALA A 1 72 ? -15.220 4.800 20.408 1.00 97.44 72 ALA A CA 1
ATOM 603 C C . ALA A 1 72 ? -14.626 3.503 20.987 1.00 97.44 72 ALA A C 1
ATOM 605 O O . ALA A 1 72 ? -13.428 3.244 20.863 1.00 97.44 72 ALA A O 1
ATOM 606 N N . GLU A 1 73 ? -15.464 2.664 21.599 1.00 94.00 73 GLU A N 1
ATOM 607 C CA . GLU A 1 73 ? -15.023 1.377 22.152 1.00 94.00 73 GLU A CA 1
ATOM 608 C C . GLU A 1 73 ? -14.329 0.499 21.103 1.00 94.00 73 GLU A C 1
ATOM 610 O O . GLU A 1 73 ? -13.310 -0.127 21.392 1.00 94.00 73 GLU A O 1
ATOM 615 N N . LYS A 1 74 ? -14.855 0.521 19.876 1.00 95.00 74 LYS A N 1
ATOM 616 C CA . LYS A 1 74 ? -14.263 -0.105 18.700 1.00 95.00 74 LYS A CA 1
ATOM 617 C C . LYS A 1 74 ? -14.056 0.942 17.611 1.00 95.00 74 LYS A C 1
ATOM 619 O O . LYS A 1 74 ? -15.010 1.602 17.197 1.00 95.00 74 LYS A O 1
ATOM 624 N N . ILE A 1 75 ? -12.819 1.050 17.133 1.00 97.69 75 ILE A N 1
ATOM 625 C CA . ILE A 1 75 ? -12.460 1.846 15.957 1.00 97.69 75 ILE A CA 1
ATOM 626 C C . ILE A 1 75 ? -12.385 0.904 14.758 1.00 97.69 75 ILE A C 1
ATOM 628 O O . ILE A 1 75 ? -11.669 -0.092 14.791 1.00 97.69 75 ILE A O 1
ATOM 632 N N . HIS A 1 76 ? -13.137 1.202 13.704 1.00 96.94 76 HIS A N 1
ATOM 633 C CA . HIS A 1 76 ? -13.143 0.418 12.474 1.00 96.94 76 HIS A CA 1
ATOM 634 C C . HIS A 1 76 ? -12.061 0.921 11.514 1.00 96.94 76 HIS A C 1
ATOM 636 O O . HIS A 1 76 ? -12.074 2.091 11.132 1.00 96.94 76 HIS A O 1
ATOM 642 N N . LEU A 1 77 ? -11.153 0.040 11.101 1.00 96.81 77 LEU A N 1
ATOM 643 C CA . LEU A 1 77 ? -10.191 0.303 10.031 1.00 96.81 77 LEU A CA 1
ATOM 644 C C . LEU A 1 77 ? -10.803 -0.155 8.704 1.00 96.81 77 LEU A C 1
ATOM 646 O O . LEU A 1 77 ? -11.199 -1.313 8.581 1.00 96.81 77 LEU A O 1
ATOM 650 N N . ILE A 1 78 ? -10.932 0.756 7.741 1.00 95.25 78 ILE A N 1
ATOM 651 C CA . ILE A 1 78 ? -11.608 0.492 6.464 1.00 95.25 78 ILE A CA 1
ATOM 652 C C . ILE A 1 78 ? -10.586 0.489 5.336 1.00 95.25 78 ILE A C 1
ATOM 654 O O . ILE A 1 78 ? -10.032 1.539 5.007 1.00 95.25 78 ILE A O 1
ATOM 658 N N . ASP A 1 79 ? -10.369 -0.679 4.736 1.00 94.31 79 ASP A N 1
ATOM 659 C CA . ASP A 1 79 ? -9.628 -0.819 3.485 1.00 94.31 79 ASP A CA 1
ATOM 660 C C . ASP A 1 79 ? -10.550 -0.498 2.294 1.00 94.31 79 ASP A C 1
ATOM 662 O O . ASP A 1 79 ? -11.497 -1.251 2.040 1.00 94.31 79 ASP A O 1
ATOM 666 N N . PRO A 1 80 ? -10.308 0.601 1.554 1.00 94.38 80 PRO A N 1
ATOM 667 C CA . PRO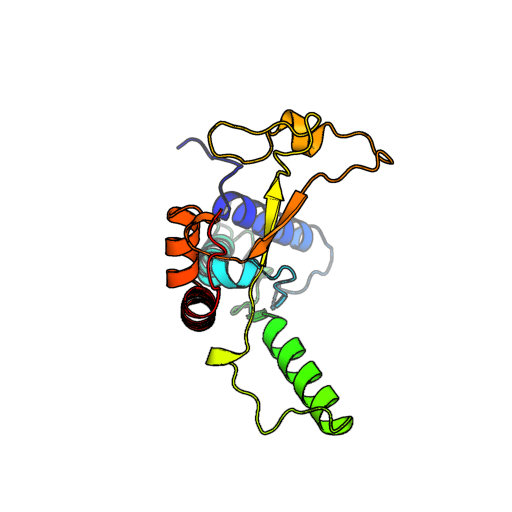 A 1 80 ? -11.139 0.963 0.412 1.00 94.38 80 PRO A CA 1
ATOM 668 C C . PRO A 1 80 ? -11.024 -0.022 -0.763 1.00 94.38 80 PRO A C 1
ATOM 670 O O . PRO A 1 80 ? -11.895 -0.002 -1.631 1.00 94.38 80 PRO A O 1
ATOM 673 N N . ALA A 1 81 ? -10.007 -0.895 -0.809 1.00 92.12 81 ALA A N 1
ATOM 674 C CA . ALA A 1 81 ? -9.782 -1.804 -1.935 1.00 92.12 81 ALA A CA 1
ATOM 675 C C . ALA A 1 81 ? -10.985 -2.719 -2.226 1.00 92.12 81 ALA A C 1
ATOM 677 O O . ALA A 1 81 ? -11.286 -2.977 -3.391 1.00 92.12 81 ALA A O 1
ATOM 678 N N . PHE A 1 82 ? -11.712 -3.159 -1.193 1.00 91.44 82 PHE A N 1
ATOM 679 C CA . PHE A 1 82 ? -12.916 -3.980 -1.362 1.00 91.44 82 PHE A CA 1
ATOM 680 C C . PHE A 1 82 ? -14.034 -3.225 -2.083 1.00 91.44 82 PHE A C 1
ATOM 682 O O . PHE A 1 82 ? -14.641 -3.757 -3.011 1.00 91.44 82 PHE A O 1
ATOM 689 N N . ASN A 1 83 ? -14.279 -1.974 -1.689 1.00 92.88 83 ASN A N 1
ATOM 690 C CA . ASN A 1 83 ? -15.275 -1.120 -2.331 1.00 92.88 83 ASN A CA 1
ATOM 691 C C . ASN A 1 83 ? -14.881 -0.805 -3.778 1.00 92.88 83 ASN A C 1
ATOM 693 O O . ASN A 1 83 ? -15.732 -0.875 -4.661 1.00 92.88 83 ASN A O 1
ATOM 697 N N . THR A 1 84 ? -13.595 -0.540 -4.028 1.00 94.69 84 THR A N 1
ATOM 698 C CA . THR A 1 84 ? -13.066 -0.335 -5.383 1.00 94.69 84 THR A CA 1
ATOM 699 C C . THR A 1 84 ? -13.245 -1.580 -6.257 1.00 94.69 84 THR A C 1
ATOM 701 O O . THR A 1 84 ? -13.626 -1.464 -7.420 1.00 94.69 84 THR A O 1
ATOM 704 N N . ALA A 1 85 ? -12.996 -2.778 -5.719 1.00 94.88 85 ALA A N 1
ATOM 705 C CA . ALA A 1 85 ? -13.166 -4.030 -6.456 1.00 94.88 85 ALA A CA 1
ATOM 706 C C . ALA A 1 85 ? -14.640 -4.309 -6.797 1.00 94.88 85 ALA A C 1
ATOM 708 O O . ALA A 1 85 ? -14.942 -4.701 -7.925 1.00 94.88 85 ALA A O 1
ATOM 709 N N . ASP A 1 86 ? -15.555 -4.073 -5.853 1.00 96.75 86 ASP A N 1
ATOM 710 C CA . ASP A 1 86 ? -16.998 -4.200 -6.081 1.00 96.75 86 ASP A CA 1
ATOM 711 C C . ASP A 1 86 ? -17.504 -3.198 -7.132 1.00 96.75 86 ASP A C 1
ATOM 713 O O . ASP A 1 86 ? -18.248 -3.564 -8.043 1.00 96.75 86 ASP A O 1
ATOM 717 N N . GLU A 1 87 ? -17.060 -1.943 -7.053 1.00 97.25 87 GLU A N 1
ATOM 718 C CA . GLU A 1 87 ? -17.405 -0.914 -8.033 1.00 97.25 87 GLU A CA 1
ATOM 719 C C . GLU A 1 87 ? -16.896 -1.266 -9.435 1.00 97.25 87 GLU A C 1
ATOM 721 O O . GLU A 1 87 ? -17.664 -1.200 -10.399 1.00 97.25 87 GLU A O 1
ATOM 726 N N . LEU A 1 88 ? -15.644 -1.722 -9.550 1.00 96.88 88 LEU A N 1
ATOM 727 C CA . LEU A 1 88 ? -15.085 -2.195 -10.816 1.00 96.88 88 LEU A CA 1
ATOM 728 C C . LEU A 1 88 ? -15.886 -3.378 -11.371 1.00 96.88 88 LEU A C 1
ATOM 730 O O . LEU A 1 88 ? -16.206 -3.399 -12.560 1.00 96.88 88 LEU A O 1
ATOM 734 N N . TYR A 1 89 ? -16.232 -4.354 -10.529 1.00 96.00 89 TYR A N 1
ATOM 735 C CA . TYR A 1 89 ? -17.034 -5.499 -10.950 1.00 96.00 89 TYR A CA 1
ATOM 736 C C . TYR A 1 89 ? -18.404 -5.065 -11.481 1.00 96.00 89 TYR A C 1
ATOM 738 O O . TYR A 1 89 ? -18.783 -5.472 -12.583 1.00 96.00 89 TYR A O 1
ATOM 746 N N . ARG A 1 90 ? -19.126 -4.213 -10.739 1.00 97.56 90 ARG A N 1
ATOM 747 C CA . ARG A 1 90 ? -20.430 -3.678 -11.163 1.00 97.56 90 ARG A CA 1
ATOM 748 C C . ARG A 1 90 ? -20.320 -2.941 -12.492 1.00 97.56 90 ARG A C 1
ATOM 750 O O . ARG A 1 90 ? -21.086 -3.234 -13.407 1.00 97.56 90 ARG A O 1
ATOM 757 N N . TYR A 1 91 ? -19.315 -2.082 -12.639 1.00 97.94 91 TYR A N 1
ATOM 758 C CA . TYR A 1 91 ? -19.069 -1.362 -13.885 1.00 97.94 91 TYR A CA 1
ATOM 759 C C . TYR A 1 91 ? -18.806 -2.309 -15.067 1.00 97.94 91 TYR A C 1
ATOM 761 O O . TYR A 1 91 ? -19.418 -2.175 -16.130 1.00 97.94 91 TYR A O 1
ATOM 769 N N . LEU A 1 92 ? -17.934 -3.308 -14.901 1.00 97.12 92 LEU A N 1
ATOM 770 C CA . LEU A 1 92 ? -17.656 -4.296 -15.950 1.00 97.12 92 LEU A CA 1
ATOM 771 C C . LEU A 1 92 ? -18.894 -5.137 -16.287 1.00 97.12 92 LEU A C 1
ATOM 773 O O . LEU A 1 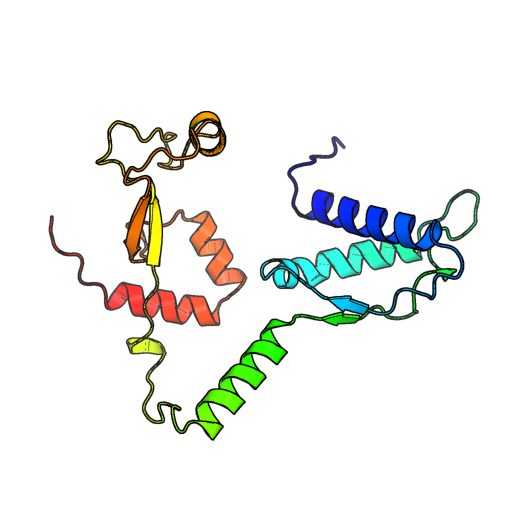92 ? -19.103 -5.480 -17.453 1.00 97.12 92 LEU A O 1
ATOM 777 N N . TYR A 1 93 ? -19.715 -5.470 -15.289 1.00 96.75 93 TYR A N 1
ATOM 778 C CA . TYR A 1 93 ? -20.958 -6.214 -15.477 1.00 96.75 93 TYR A CA 1
ATOM 779 C C . TYR A 1 93 ? -21.974 -5.407 -16.292 1.00 96.75 93 TYR A C 1
ATOM 781 O O . TYR A 1 93 ? -22.469 -5.889 -17.314 1.00 96.75 93 TYR A O 1
ATOM 789 N N . GLU A 1 94 ? -22.240 -4.167 -15.882 1.00 97.81 94 GLU A N 1
ATOM 790 C CA . GLU A 1 94 ? -23.190 -3.257 -16.533 1.00 97.81 94 GLU A CA 1
ATOM 791 C C . GLU A 1 94 ? -22.771 -2.925 -17.970 1.00 97.81 94 GLU A C 1
ATOM 793 O O . GLU A 1 94 ? -23.602 -2.910 -18.880 1.00 97.81 94 GLU A O 1
ATOM 798 N N . THR A 1 95 ? -21.468 -2.745 -18.202 1.00 97.88 95 THR A N 1
ATOM 799 C CA . THR A 1 95 ? -20.910 -2.476 -19.538 1.00 97.88 95 THR A CA 1
ATOM 800 C C . THR A 1 95 ? -20.722 -3.728 -20.396 1.00 97.88 95 THR A C 1
ATOM 802 O O . THR A 1 95 ? -20.288 -3.617 -21.540 1.00 97.88 95 THR A O 1
ATOM 805 N N . LYS A 1 96 ? -21.059 -4.923 -19.885 1.00 96.56 96 LYS A N 1
ATOM 806 C CA . LYS A 1 96 ? -20.842 -6.222 -20.555 1.00 96.56 96 LYS A CA 1
ATOM 807 C C . LYS A 1 96 ? -19.374 -6.476 -20.942 1.00 96.56 96 LYS A C 1
ATOM 809 O O . LYS A 1 96 ? -19.106 -7.209 -21.891 1.00 96.56 96 LYS A O 1
ATOM 814 N N . SER A 1 97 ? -18.434 -5.922 -20.178 1.00 96.00 97 SER A N 1
ATOM 815 C CA . SER A 1 97 ? -16.984 -6.012 -20.412 1.00 96.00 97 SER A CA 1
ATOM 816 C C . SER A 1 97 ? -16.299 -7.132 -19.616 1.00 96.00 97 SER A C 1
ATOM 818 O O . SER A 1 97 ? -15.077 -7.267 -19.654 1.00 96.00 97 SER A O 1
ATOM 820 N N . ILE A 1 98 ? -17.053 -7.948 -18.870 1.00 94.50 98 ILE A N 1
ATOM 821 C CA . ILE A 1 98 ? -16.485 -9.074 -18.115 1.00 94.50 98 ILE A CA 1
ATOM 822 C C . ILE A 1 98 ? -15.962 -10.147 -19.072 1.00 94.50 98 ILE A C 1
ATOM 824 O O . ILE A 1 98 ? -16.725 -10.771 -19.815 1.00 94.50 98 ILE A O 1
ATOM 828 N N . ASN A 1 99 ? -14.666 -10.442 -18.970 1.00 92.69 99 ASN A N 1
ATOM 829 C CA . ASN A 1 99 ? -14.070 -11.588 -19.641 1.00 92.69 99 ASN A CA 1
ATOM 830 C C . ASN A 1 99 ? -14.454 -12.898 -18.928 1.00 92.69 99 ASN A C 1
ATOM 832 O O . ASN A 1 99 ? -13.853 -13.275 -17.923 1.00 92.69 99 ASN A O 1
ATOM 836 N N . ARG A 1 100 ? -15.433 -13.624 -19.481 1.00 91.19 100 ARG A N 1
ATOM 837 C CA . ARG A 1 100 ? -15.915 -14.914 -18.943 1.00 91.19 100 ARG A CA 1
ATOM 838 C C . ARG A 1 100 ? -14.947 -16.083 -19.144 1.00 91.19 100 ARG A C 1
ATOM 840 O O . ARG A 1 100 ? -15.141 -17.134 -18.543 1.00 91.19 100 ARG A O 1
ATOM 847 N N . HIS A 1 101 ? -13.927 -15.903 -19.977 1.00 92.44 101 HIS A N 1
ATOM 848 C CA . HIS A 1 101 ? -12.905 -16.905 -20.282 1.00 92.44 101 HIS A CA 1
ATOM 849 C C . HIS A 1 101 ?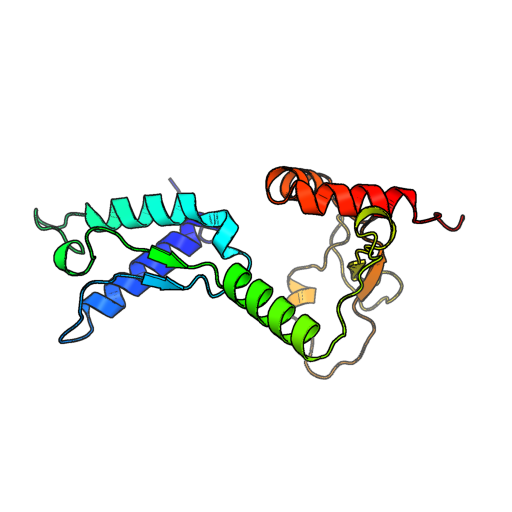 -11.517 -16.449 -19.813 1.00 92.44 101 HIS A C 1
ATOM 851 O O . HIS A 1 101 ? -10.497 -16.911 -20.324 1.00 92.44 101 HIS A O 1
ATOM 857 N N . GLY A 1 102 ? -11.469 -15.508 -18.864 1.00 88.12 102 GLY A N 1
ATOM 858 C CA . GLY A 1 102 ? -10.221 -15.000 -18.315 1.00 88.12 102 GLY A CA 1
ATOM 859 C C . GLY A 1 102 ? -9.426 -16.101 -17.617 1.00 88.12 102 GLY A C 1
ATOM 860 O O . GLY A 1 102 ? -9.958 -16.837 -16.790 1.00 88.12 102 GLY A O 1
ATOM 861 N N . ASN A 1 103 ? -8.134 -16.186 -17.928 1.00 91.50 103 ASN A N 1
ATOM 862 C CA . ASN A 1 103 ? -7.185 -17.050 -17.239 1.00 91.50 103 ASN A CA 1
ATOM 863 C C . ASN A 1 103 ? -6.145 -16.173 -16.540 1.00 91.50 103 ASN A C 1
ATOM 865 O O . ASN A 1 103 ? -5.139 -15.796 -17.135 1.00 91.50 103 ASN A O 1
ATOM 869 N N . MET A 1 104 ? -6.404 -15.825 -15.280 1.00 90.75 104 MET A N 1
ATOM 870 C CA . MET A 1 104 ? -5.505 -14.951 -14.522 1.00 90.75 104 MET A CA 1
ATOM 871 C C . MET A 1 104 ? -4.112 -15.560 -14.359 1.00 90.75 104 MET A C 1
ATOM 873 O O . MET A 1 104 ? -3.133 -14.831 -14.438 1.00 90.75 104 MET A O 1
ATOM 877 N N . LEU A 1 105 ? -4.010 -16.877 -14.164 1.00 89.75 105 LEU A N 1
ATOM 878 C CA . LEU A 1 105 ? -2.728 -17.532 -13.912 1.00 89.75 105 LEU A CA 1
ATOM 879 C C . LEU A 1 105 ? -1.778 -17.408 -15.108 1.00 89.75 105 LEU A C 1
ATOM 881 O O . LEU A 1 105 ? -0.601 -17.125 -14.923 1.00 89.75 105 LEU A O 1
ATOM 885 N N . ASN A 1 106 ? -2.297 -17.572 -16.325 1.00 87.88 106 ASN A N 1
ATOM 886 C CA . ASN A 1 106 ? -1.468 -17.578 -17.532 1.00 87.88 106 ASN A CA 1
ATOM 887 C C . ASN A 1 106 ? -1.385 -16.216 -18.231 1.00 87.88 106 ASN A C 1
ATOM 889 O O . ASN A 1 106 ? -0.451 -16.001 -18.997 1.00 87.88 106 ASN A O 1
ATOM 893 N N . ASN A 1 107 ? -2.340 -15.313 -17.981 1.00 91.56 107 ASN A N 1
ATOM 894 C CA . ASN A 1 107 ? -2.448 -14.046 -18.713 1.00 91.56 107 ASN A CA 1
ATOM 895 C C . ASN A 1 107 ? -2.128 -12.810 -17.856 1.00 91.56 107 ASN A C 1
ATOM 897 O O . ASN A 1 107 ? -2.234 -11.695 -18.361 1.00 91.56 107 ASN A O 1
ATOM 901 N N . SER A 1 108 ? -1.805 -12.969 -16.567 1.00 94.31 108 SER A N 1
ATOM 902 C CA . SER A 1 108 ? -1.358 -11.833 -15.750 1.00 94.31 108 SER A CA 1
ATOM 903 C C . SER A 1 108 ? 0.100 -11.512 -16.048 1.00 94.31 108 SER A C 1
ATOM 905 O O . SER A 1 108 ? 0.952 -12.397 -16.016 1.00 94.31 108 SER A O 1
ATOM 907 N N . GLU A 1 109 ? 0.387 -10.236 -16.276 1.00 94.81 109 GLU A N 1
ATOM 908 C CA . GLU A 1 109 ? 1.735 -9.730 -16.518 1.00 94.81 109 GLU A CA 1
ATOM 909 C C . GLU A 1 109 ? 2.104 -8.692 -15.458 1.00 94.81 109 GLU A C 1
ATOM 911 O O . GLU A 1 109 ? 1.262 -7.908 -15.013 1.00 94.81 109 GLU A O 1
ATOM 916 N N . PHE A 1 110 ? 3.369 -8.688 -15.041 1.00 95.19 110 PHE A N 1
ATOM 917 C CA . PHE A 1 110 ? 3.858 -7.835 -13.960 1.00 95.19 110 PHE A CA 1
ATOM 918 C C . PHE A 1 110 ? 5.137 -7.121 -14.389 1.00 95.19 110 PHE A C 1
ATOM 920 O O . PHE A 1 110 ? 6.053 -7.734 -14.933 1.00 95.19 110 PHE A O 1
ATOM 927 N N . TYR A 1 111 ? 5.230 -5.824 -14.106 1.00 95.06 111 TYR A N 1
ATOM 928 C CA . TYR A 1 111 ? 6.354 -4.987 -14.523 1.00 95.06 111 TYR A CA 1
ATOM 929 C C . TYR A 1 111 ? 6.822 -4.072 -13.390 1.00 95.06 111 TYR A C 1
ATOM 931 O O . TYR A 1 111 ? 6.037 -3.685 -12.522 1.00 95.06 111 TYR A O 1
ATOM 939 N N . ILE A 1 112 ? 8.104 -3.706 -13.409 1.00 93.38 112 ILE A N 1
ATOM 940 C CA . ILE A 1 112 ? 8.716 -2.753 -12.477 1.00 93.38 112 ILE A CA 1
ATOM 941 C C . ILE A 1 112 ? 9.597 -1.759 -13.221 1.00 93.38 112 ILE A C 1
ATOM 943 O O . ILE A 1 112 ? 10.218 -2.085 -14.229 1.00 93.38 112 ILE A O 1
ATOM 947 N N . SER A 1 113 ? 9.670 -0.541 -12.695 1.00 93.56 113 SER A N 1
ATOM 948 C CA . SER A 1 113 ? 10.610 0.472 -13.160 1.00 93.56 113 SER A CA 1
ATOM 949 C C . SER A 1 113 ? 11.931 0.348 -12.408 1.00 93.56 113 SER A C 1
ATOM 951 O O . SER A 1 113 ? 11.958 0.506 -11.186 1.00 93.56 113 SER A O 1
ATOM 953 N N . LEU A 1 114 ? 13.024 0.117 -13.131 1.00 91.88 114 LEU A N 1
ATOM 954 C CA . LEU A 1 114 ? 14.389 0.141 -12.597 1.00 91.88 114 LEU A CA 1
ATOM 955 C C . LEU A 1 114 ? 15.159 1.355 -13.131 1.00 91.88 114 LEU A C 1
ATOM 957 O O . LEU A 1 114 ? 14.837 1.825 -14.225 1.00 91.88 114 LEU A O 1
ATOM 961 N N . PRO A 1 115 ? 16.176 1.867 -12.413 1.00 94.25 115 PRO A N 1
ATOM 962 C CA . PRO A 1 115 ? 17.084 2.879 -12.948 1.00 94.25 115 PRO A CA 1
ATOM 963 C C . PRO A 1 115 ? 17.635 2.508 -14.330 1.00 94.25 115 PRO A C 1
ATOM 965 O O . PRO A 1 115 ? 18.058 1.375 -14.568 1.00 94.25 115 PRO A O 1
ATOM 968 N N . ASN A 1 116 ? 17.622 3.465 -15.258 1.00 94.50 116 ASN A N 1
ATOM 969 C CA . ASN A 1 116 ? 18.113 3.243 -16.613 1.00 94.50 116 ASN A CA 1
ATOM 970 C C . ASN A 1 116 ? 19.640 3.365 -16.679 1.00 94.50 116 ASN A C 1
ATOM 972 O O . ASN A 1 116 ? 20.172 4.445 -16.914 1.00 94.50 116 ASN A O 1
ATOM 976 N N . LEU A 1 117 ? 20.347 2.245 -16.535 1.00 91.19 117 LEU A N 1
ATOM 977 C CA . LEU A 1 117 ? 21.816 2.225 -16.559 1.00 91.19 117 LEU A CA 1
ATOM 978 C C . LEU A 1 117 ? 22.432 2.568 -17.929 1.00 91.19 117 LEU A C 1
ATOM 980 O O . LEU A 1 117 ? 23.634 2.792 -18.014 1.00 91.19 117 LEU A O 1
ATOM 984 N N . ALA A 1 118 ? 21.639 2.612 -19.007 1.00 92.88 118 ALA A N 1
ATOM 985 C CA . ALA A 1 118 ? 22.120 3.072 -20.313 1.00 92.88 118 ALA A CA 1
ATOM 986 C C . ALA A 1 118 ? 22.188 4.605 -20.413 1.00 92.88 118 ALA A C 1
ATOM 988 O O . ALA A 1 118 ? 22.802 5.132 -21.339 1.00 92.88 118 ALA A O 1
ATOM 989 N N . ASN A 1 119 ? 21.547 5.318 -19.486 1.00 93.88 119 ASN A N 1
ATOM 990 C CA . ASN A 1 119 ? 21.601 6.766 -19.407 1.00 93.88 119 ASN A CA 1
ATOM 991 C C . ASN A 1 119 ? 22.754 7.174 -18.469 1.00 93.88 119 ASN A C 1
ATOM 993 O O . ASN A 1 119 ? 22.645 6.960 -17.262 1.00 93.88 119 ASN A O 1
ATOM 997 N N . PRO A 1 120 ? 23.839 7.795 -18.974 1.00 90.75 120 PRO A N 1
ATOM 998 C CA . PRO A 1 120 ? 24.987 8.173 -18.146 1.00 90.75 120 PRO A CA 1
ATOM 999 C C . PRO A 1 120 ? 24.652 9.261 -17.114 1.00 90.75 120 PRO A C 1
ATOM 1001 O O . PRO A 1 120 ? 25.416 9.469 -16.176 1.00 90.75 120 PRO A O 1
ATOM 1004 N N . GLY A 1 121 ? 23.519 9.954 -17.275 1.00 91.00 121 GLY A N 1
ATOM 1005 C CA . GLY A 1 121 ? 23.004 10.909 -16.300 1.00 91.00 121 GLY A CA 1
ATOM 1006 C C . GLY A 1 121 ? 22.297 10.258 -15.110 1.00 91.00 121 GLY A C 1
ATOM 1007 O O . GLY A 1 121 ? 21.923 10.973 -14.186 1.00 91.00 121 GLY A O 1
ATOM 1008 N N . VAL A 1 122 ? 22.082 8.938 -15.106 1.00 94.19 122 VAL A N 1
ATOM 1009 C CA . VAL A 1 122 ? 21.495 8.204 -13.977 1.00 94.19 122 VAL A CA 1
ATOM 1010 C C . VAL A 1 122 ? 22.579 7.794 -12.987 1.00 94.19 122 VAL A C 1
ATOM 1012 O O . VAL A 1 122 ? 23.535 7.116 -13.346 1.00 94.19 122 VAL A O 1
ATOM 1015 N N . ILE A 1 123 ? 22.397 8.163 -11.715 1.00 94.44 123 ILE A N 1
ATOM 1016 C CA . ILE A 1 123 ? 23.327 7.818 -10.635 1.00 94.44 123 ILE A CA 1
ATOM 1017 C C . ILE A 1 123 ? 22.677 6.777 -9.722 1.00 94.44 123 ILE A C 1
ATOM 1019 O O . ILE A 1 123 ? 21.617 7.020 -9.130 1.00 94.44 123 ILE A O 1
ATOM 1023 N N . THR A 1 124 ? 23.327 5.621 -9.595 1.00 94.44 124 THR A N 1
ATOM 1024 C CA . THR A 1 124 ? 22.883 4.523 -8.733 1.00 94.44 124 THR A CA 1
ATOM 1025 C C . THR A 1 124 ? 23.895 4.161 -7.654 1.00 94.44 124 THR A C 1
ATOM 1027 O O . THR A 1 124 ? 25.085 4.443 -7.775 1.00 94.44 124 THR A O 1
ATOM 1030 N N . ASP A 1 125 ? 23.405 3.524 -6.595 1.00 91.81 125 ASP A N 1
ATOM 1031 C CA . ASP A 1 125 ? 24.214 2.856 -5.578 1.00 91.81 125 ASP A CA 1
ATOM 1032 C C . ASP A 1 125 ? 24.705 1.468 -6.065 1.00 91.81 125 ASP A C 1
ATOM 1034 O O . ASP A 1 125 ? 24.345 1.043 -7.172 1.00 91.81 125 ASP A O 1
ATOM 1038 N N . PRO A 1 126 ? 25.542 0.751 -5.284 1.00 89.75 126 PRO A N 1
ATOM 1039 C CA . PRO A 1 126 ? 26.039 -0.578 -5.653 1.00 89.75 126 PRO A CA 1
ATOM 1040 C C . PRO A 1 126 ? 24.941 -1.629 -5.859 1.00 89.75 126 PRO A C 1
ATOM 1042 O O . PRO A 1 126 ? 25.149 -2.600 -6.583 1.00 89.75 126 PRO A O 1
ATOM 1045 N N . GLU A 1 127 ? 23.768 -1.441 -5.252 1.00 84.50 127 GLU A N 1
ATOM 1046 C CA . GLU A 1 127 ? 22.603 -2.315 -5.407 1.00 84.50 127 GLU A CA 1
ATOM 1047 C C . GLU A 1 127 ? 21.728 -1.940 -6.619 1.00 84.50 127 GLU A C 1
ATOM 1049 O O . GLU A 1 127 ? 20.667 -2.536 -6.825 1.00 84.50 127 GLU A O 1
ATOM 1054 N N . GLY A 1 128 ? 22.147 -0.960 -7.427 1.00 86.38 128 GLY A N 1
ATOM 1055 C CA . GLY A 1 128 ? 21.443 -0.536 -8.636 1.00 86.38 128 GLY A CA 1
ATOM 1056 C C . GLY A 1 128 ? 20.193 0.303 -8.367 1.00 86.38 128 GLY A C 1
ATOM 1057 O O . GLY A 1 128 ? 19.339 0.427 -9.246 1.00 86.38 128 GLY A O 1
ATOM 1058 N N . ARG A 1 129 ? 20.052 0.881 -7.169 1.00 89.19 129 ARG A N 1
ATOM 1059 C CA . ARG A 1 129 ? 18.970 1.814 -6.809 1.00 89.19 129 ARG A CA 1
ATOM 1060 C C . ARG A 1 129 ? 19.435 3.242 -7.054 1.00 89.19 129 ARG A C 1
ATOM 1062 O O . ARG A 1 129 ? 20.623 3.517 -6.994 1.00 89.19 129 ARG A O 1
ATOM 1069 N N . PHE A 1 130 ? 18.519 4.185 -7.272 1.00 93.88 130 PHE A N 1
ATOM 1070 C CA . PHE A 1 130 ? 18.907 5.599 -7.287 1.00 93.88 130 PHE A CA 1
ATOM 1071 C C . PHE A 1 130 ? 19.543 6.005 -5.958 1.00 93.88 130 PHE A C 1
ATOM 1073 O O . PHE A 1 130 ? 18.986 5.703 -4.898 1.00 93.88 130 PHE A O 1
ATOM 1080 N N . THR A 1 131 ? 20.645 6.754 -6.017 1.00 93.69 131 THR A N 1
ATOM 1081 C CA . THR A 1 131 ? 21.178 7.404 -4.814 1.00 93.69 131 THR A CA 1
ATOM 1082 C C . THR A 1 131 ? 20.175 8.429 -4.284 1.00 93.69 131 THR A C 1
ATOM 1084 O O . THR A 1 131 ? 19.309 8.926 -5.017 1.00 93.69 131 THR A O 1
ATOM 1087 N N . TYR A 1 132 ? 20.261 8.743 -2.991 1.00 90.88 132 TYR A N 1
ATOM 1088 C CA . TYR A 1 132 ? 19.348 9.696 -2.363 1.00 90.88 132 TYR A CA 1
ATOM 1089 C C . TYR A 1 132 ? 19.476 11.082 -3.010 1.00 90.88 132 TYR A C 1
ATOM 1091 O O . TYR A 1 132 ? 18.477 11.680 -3.419 1.00 90.88 132 TYR A O 1
ATOM 1099 N N . GLU A 1 133 ? 20.715 11.539 -3.174 1.00 93.31 133 GLU A N 1
ATOM 1100 C CA . GLU A 1 133 ? 21.081 12.813 -3.789 1.00 93.31 133 GLU A CA 1
ATOM 1101 C C . GLU A 1 133 ? 20.535 12.899 -5.211 1.00 93.31 133 GLU A C 1
ATOM 1103 O O . GLU A 1 133 ? 19.959 13.914 -5.590 1.00 93.31 133 GLU A O 1
ATOM 1108 N N . TYR A 1 134 ? 20.631 11.815 -5.982 1.00 92.94 134 TYR A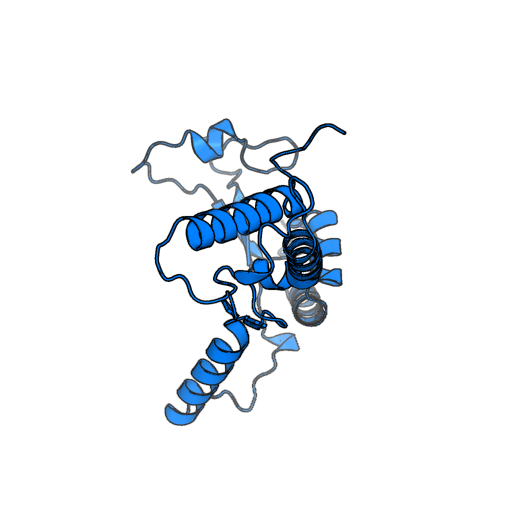 N 1
ATOM 1109 C CA . TYR A 1 134 ? 20.081 11.780 -7.329 1.00 92.94 134 TYR A CA 1
ATOM 1110 C C . TYR A 1 134 ? 18.553 11.810 -7.329 1.00 92.94 134 TYR A C 1
ATOM 1112 O O . TYR A 1 134 ? 17.934 12.611 -8.026 1.00 92.94 134 TYR A O 1
ATOM 1120 N N . LYS A 1 135 ? 17.904 10.965 -6.523 1.00 90.44 135 LYS A N 1
ATOM 1121 C CA . LYS A 1 135 ? 16.440 10.846 -6.510 1.00 90.44 135 LYS A CA 1
ATOM 1122 C C . LYS A 1 135 ? 15.752 12.172 -6.173 1.00 90.44 135 LYS A C 1
ATOM 1124 O O . LYS A 1 135 ? 14.742 12.494 -6.814 1.00 90.44 135 LYS A O 1
ATOM 1129 N N . TYR A 1 136 ? 16.296 12.901 -5.197 1.00 91.81 136 TYR A N 1
ATOM 1130 C CA . TYR A 1 136 ? 15.719 14.130 -4.641 1.00 91.81 136 TYR A CA 1
ATOM 1131 C C . TYR A 1 136 ? 16.401 15.425 -5.112 1.00 91.81 136 TYR A C 1
ATOM 1133 O O . TYR A 1 136 ? 15.868 16.498 -4.850 1.00 91.81 136 TYR A O 1
ATOM 1141 N N . GLY A 1 137 ? 17.532 15.345 -5.819 1.00 90.38 137 GLY A N 1
ATOM 1142 C CA . GLY A 1 137 ? 18.270 16.499 -6.353 1.00 90.38 137 GLY A CA 1
ATOM 1143 C C . GLY A 1 137 ? 18.030 16.794 -7.836 1.00 90.38 137 GLY A C 1
ATOM 1144 O O . GLY A 1 137 ? 18.706 17.648 -8.401 1.00 90.38 137 GLY A O 1
ATOM 1145 N N . ARG A 1 138 ? 17.099 16.089 -8.491 1.00 88.88 138 ARG A N 1
ATOM 1146 C CA . ARG A 1 138 ? 16.760 16.312 -9.908 1.00 88.88 138 ARG A CA 1
ATOM 1147 C C . ARG A 1 138 ? 16.100 17.669 -10.140 1.00 88.88 138 ARG A C 1
ATOM 1149 O O . ARG A 1 138 ? 15.259 18.104 -9.353 1.00 88.88 138 ARG A O 1
ATOM 1156 N N . ASN A 1 139 ? 16.411 18.271 -11.285 1.00 88.88 139 ASN A N 1
ATOM 1157 C CA . ASN A 1 139 ? 15.773 19.501 -11.732 1.00 88.88 139 ASN A CA 1
ATOM 1158 C C . ASN A 1 139 ? 14.392 19.210 -12.326 1.00 88.88 139 ASN A C 1
ATOM 1160 O O . ASN A 1 139 ? 14.222 18.320 -13.161 1.00 88.88 139 ASN A O 1
ATOM 1164 N N . ALA A 1 140 ? 13.394 19.989 -11.915 1.00 89.12 140 ALA A N 1
ATOM 1165 C CA . ALA A 1 140 ? 12.075 19.930 -12.527 1.00 89.12 140 ALA A CA 1
ATOM 1166 C C . ALA A 1 140 ? 12.145 20.381 -13.997 1.00 89.12 140 ALA A C 1
ATOM 1168 O O . ALA A 1 140 ? 12.822 21.353 -14.323 1.00 89.12 140 ALA A O 1
ATOM 1169 N N . GLY A 1 141 ? 11.421 19.688 -14.879 1.00 88.44 141 GLY A N 1
ATOM 1170 C CA . GLY A 1 141 ? 11.371 20.000 -16.313 1.00 88.44 141 GLY A CA 1
ATOM 1171 C C . GLY A 1 141 ? 12.498 19.386 -17.146 1.00 88.44 141 GLY A C 1
ATOM 1172 O O . GLY A 1 141 ? 12.459 19.476 -18.370 1.00 88.44 141 GLY A O 1
ATOM 1173 N N . GLU A 1 142 ? 13.466 18.718 -16.520 1.00 89.56 142 GLU A N 1
ATOM 1174 C CA . GLU A 1 142 ? 14.471 17.947 -17.241 1.00 89.56 142 GLU A CA 1
ATOM 1175 C C . GLU A 1 142 ? 13.854 16.631 -17.744 1.00 89.56 142 GLU A C 1
ATOM 1177 O O . GLU A 1 142 ? 13.370 15.809 -16.964 1.00 89.56 142 GLU A O 1
ATOM 1182 N N . ILE A 1 143 ? 13.810 16.449 -19.066 1.00 87.94 143 ILE A N 1
ATOM 1183 C CA . ILE A 1 143 ? 13.225 15.261 -19.698 1.00 87.94 143 ILE A CA 1
ATOM 1184 C C . ILE A 1 143 ? 14.357 14.334 -20.132 1.00 87.94 143 ILE A C 1
ATOM 1186 O O . ILE A 1 143 ? 15.108 14.640 -21.053 1.00 87.94 143 ILE A O 1
ATOM 1190 N N . GLN A 1 144 ? 14.450 13.179 -19.481 1.00 91.12 144 GLN A N 1
ATOM 1191 C CA . GLN A 1 144 ? 15.361 12.094 -19.838 1.00 91.12 144 GLN A CA 1
ATOM 1192 C C . GLN A 1 144 ? 14.746 10.747 -19.437 1.00 91.12 144 GLN A C 1
ATOM 1194 O O . GLN A 1 144 ? 13.825 10.675 -18.619 1.00 91.12 144 GLN A O 1
ATOM 1199 N N . GLU A 1 145 ? 15.253 9.657 -20.008 1.00 92.38 145 GLU A N 1
ATOM 1200 C CA . GLU A 1 145 ? 14.816 8.308 -19.651 1.00 92.38 145 GLU A CA 1
ATOM 1201 C C . GLU A 1 145 ? 15.468 7.895 -18.320 1.00 92.38 145 GLU A C 1
ATOM 1203 O O . GLU A 1 145 ? 16.534 7.280 -18.293 1.00 92.38 145 GLU A O 1
ATOM 1208 N N . TYR A 1 146 ? 14.849 8.285 -17.201 1.00 92.69 146 TYR A N 1
ATOM 1209 C CA . TYR A 1 146 ? 15.344 7.995 -15.847 1.00 92.69 146 TYR A CA 1
ATOM 1210 C C . TYR A 1 146 ? 15.269 6.511 -15.481 1.00 92.69 146 TYR A C 1
ATOM 1212 O O . TYR A 1 146 ? 16.105 5.992 -14.742 1.00 92.69 146 TYR A O 1
ATOM 1220 N N . VAL A 1 147 ? 14.228 5.837 -15.961 1.00 94.88 147 VAL A N 1
ATOM 1221 C CA . VAL A 1 147 ? 13.903 4.455 -15.613 1.00 94.88 147 VAL A CA 1
ATOM 1222 C C . VAL A 1 147 ? 13.590 3.655 -16.865 1.00 94.88 147 VAL A C 1
ATOM 1224 O O . VAL A 1 147 ? 13.142 4.217 -17.861 1.00 94.88 147 VAL A O 1
ATOM 1227 N N . ARG A 1 148 ? 13.763 2.338 -16.782 1.00 93.31 148 ARG A N 1
ATOM 1228 C CA . ARG A 1 148 ? 13.231 1.375 -17.745 1.00 93.31 148 ARG A CA 1
ATOM 1229 C C . ARG A 1 148 ? 12.182 0.508 -17.080 1.00 93.31 148 ARG A C 1
ATOM 1231 O O . ARG A 1 148 ? 12.393 0.026 -15.969 1.00 93.31 148 ARG A O 1
ATOM 1238 N N . VAL A 1 149 ? 11.073 0.300 -17.781 1.00 94.75 149 VAL A N 1
ATOM 1239 C CA . VAL A 1 149 ? 10.045 -0.658 -17.377 1.00 94.75 149 VAL A CA 1
ATOM 1240 C C . VAL A 1 149 ? 10.483 -2.035 -17.857 1.00 94.75 149 VAL A C 1
ATOM 1242 O O . VAL A 1 149 ? 10.654 -2.254 -19.055 1.00 94.75 149 VAL A O 1
ATOM 1245 N N . VAL A 1 150 ? 10.702 -2.947 -16.919 1.00 92.69 150 VAL A N 1
ATOM 1246 C CA . VAL A 1 150 ? 11.154 -4.316 -17.183 1.00 92.69 150 VAL A CA 1
ATOM 1247 C C . VAL A 1 150 ? 10.179 -5.318 -16.569 1.00 92.69 150 VAL A C 1
ATOM 1249 O O . VAL A 1 150 ? 9.477 -4.970 -15.613 1.00 92.69 150 VAL A O 1
ATOM 1252 N N . PRO A 1 151 ? 10.116 -6.561 -17.078 1.00 94.44 151 PRO A N 1
ATOM 1253 C CA . PRO A 1 151 ? 9.353 -7.620 -16.432 1.00 94.44 151 PRO A CA 1
ATOM 1254 C C . PRO A 1 151 ? 9.749 -7.770 -14.960 1.00 94.44 151 PRO A C 1
ATOM 1256 O O . PRO A 1 151 ? 10.936 -7.747 -14.611 1.00 94.44 151 PRO A O 1
ATOM 1259 N N . PHE A 1 152 ? 8.751 -7.929 -14.097 1.00 92.38 152 PHE A N 1
ATOM 1260 C CA . PHE A 1 152 ? 8.936 -8.277 -12.694 1.00 92.38 152 PHE A CA 1
ATOM 1261 C C . PHE A 1 152 ? 9.340 -9.755 -12.642 1.00 92.38 152 PHE A C 1
ATOM 1263 O O . PHE A 1 152 ? 8.474 -10.614 -12.576 1.00 92.38 152 PHE A O 1
ATOM 1270 N N . VAL A 1 153 ? 10.643 -10.032 -12.772 1.00 87.75 153 VAL A N 1
ATOM 1271 C CA . VAL A 1 153 ? 11.253 -11.377 -12.779 1.00 87.75 153 VAL A CA 1
ATOM 1272 C C . VAL A 1 153 ? 12.420 -11.466 -11.799 1.00 87.75 153 VAL A C 1
ATOM 1274 O O . VAL A 1 153 ? 12.923 -10.447 -11.323 1.00 87.75 153 VAL A O 1
ATOM 1277 N N . ASN A 1 154 ? 12.849 -12.686 -11.471 1.00 84.12 154 ASN A N 1
ATOM 1278 C CA . ASN A 1 154 ? 13.805 -12.968 -10.395 1.00 84.12 154 ASN A CA 1
ATOM 1279 C C . ASN A 1 154 ? 15.113 -12.170 -10.462 1.00 84.12 154 ASN A C 1
ATOM 1281 O O . ASN A 1 154 ? 15.648 -11.836 -9.401 1.00 84.12 154 ASN A O 1
ATOM 1285 N N . GLU A 1 155 ? 15.597 -11.890 -11.669 1.00 85.69 155 GLU A N 1
ATOM 1286 C CA . GLU A 1 155 ? 16.834 -11.166 -11.973 1.00 85.69 155 GLU A CA 1
ATOM 1287 C C . GLU A 1 155 ? 16.714 -9.667 -11.661 1.00 85.69 155 GLU A C 1
ATOM 1289 O O . GLU A 1 155 ? 17.706 -9.011 -11.355 1.00 85.69 155 GLU A O 1
ATOM 1294 N N . ASN A 1 156 ? 15.491 -9.135 -11.693 1.00 84.25 156 ASN A N 1
ATOM 1295 C CA . ASN A 1 156 ? 15.189 -7.712 -11.550 1.00 84.25 156 ASN A CA 1
ATOM 1296 C C . ASN A 1 156 ? 14.742 -7.333 -10.126 1.00 84.25 1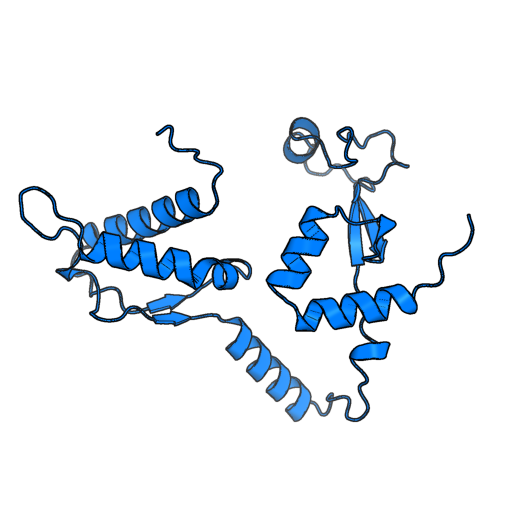56 ASN A C 1
ATOM 1298 O O . ASN A 1 156 ? 14.375 -6.183 -9.882 1.00 84.25 156 ASN A O 1
ATOM 1302 N N . ILE A 1 157 ? 14.714 -8.288 -9.184 1.00 86.25 157 ILE A N 1
ATOM 1303 C CA . ILE A 1 157 ? 14.123 -8.092 -7.853 1.00 86.25 157 ILE A CA 1
ATOM 1304 C C . ILE A 1 157 ? 15.026 -8.657 -6.754 1.00 86.25 157 ILE A C 1
ATOM 1306 O O . ILE A 1 157 ? 15.364 -9.846 -6.731 1.00 86.25 157 ILE A O 1
ATOM 1310 N N . LEU A 1 158 ? 15.323 -7.812 -5.766 1.00 85.88 158 LEU A N 1
ATOM 1311 C CA . LEU A 1 158 ? 16.066 -8.184 -4.562 1.00 85.88 158 LEU A CA 1
ATOM 1312 C C . LEU A 1 158 ? 15.348 -9.274 -3.751 1.00 85.88 158 LEU A C 1
ATOM 1314 O O . LEU A 1 158 ? 14.120 -9.293 -3.643 1.00 85.88 158 LEU A O 1
ATOM 1318 N N . MET A 1 159 ? 16.119 -10.162 -3.118 1.00 86.50 159 MET A N 1
ATOM 1319 C CA . MET A 1 159 ? 15.576 -11.304 -2.369 1.00 86.50 159 MET A CA 1
ATOM 1320 C C . MET A 1 159 ? 14.617 -10.888 -1.245 1.00 86.50 159 MET A C 1
ATOM 1322 O O . MET A 1 159 ? 13.561 -11.496 -1.076 1.00 86.50 159 MET A O 1
ATOM 1326 N N . ASP A 1 160 ? 14.926 -9.808 -0.531 1.00 86.62 160 ASP A N 1
ATOM 1327 C CA . ASP A 1 160 ? 14.083 -9.318 0.564 1.00 86.62 160 ASP A CA 1
ATOM 1328 C C . ASP A 1 160 ? 12.711 -8.836 0.086 1.00 86.62 160 ASP A C 1
ATOM 1330 O O . ASP A 1 160 ? 11.706 -9.023 0.775 1.00 86.62 160 ASP A O 1
ATOM 1334 N N . VAL A 1 161 ? 12.645 -8.255 -1.117 1.00 88.06 161 VAL A N 1
ATOM 1335 C CA . VAL A 1 161 ? 11.377 -7.859 -1.740 1.00 88.06 161 VAL A CA 1
ATOM 1336 C C . VAL A 1 161 ? 10.567 -9.107 -2.084 1.00 88.06 161 VAL A C 1
ATOM 1338 O O . VAL A 1 161 ? 9.389 -9.175 -1.737 1.00 88.06 161 VAL A O 1
ATOM 1341 N N . LYS A 1 162 ? 11.201 -10.134 -2.664 1.00 90.38 162 LYS A N 1
ATOM 1342 C CA . LYS A 1 162 ? 10.541 -11.415 -2.981 1.00 90.38 162 LYS A CA 1
ATOM 1343 C C . LYS A 1 162 ? 9.964 -12.077 -1.730 1.00 90.38 162 LYS A C 1
ATOM 1345 O O . LYS A 1 162 ? 8.789 -12.440 -1.702 1.00 90.38 162 LYS A O 1
ATOM 1350 N N . ASN A 1 163 ? 10.757 -12.162 -0.664 1.00 91.69 163 ASN A N 1
ATOM 1351 C CA . ASN A 1 163 ? 10.326 -12.740 0.610 1.00 91.69 163 ASN A CA 1
ATOM 1352 C C . ASN A 1 163 ? 9.155 -11.968 1.228 1.00 91.69 163 ASN A C 1
ATOM 1354 O O . ASN A 1 163 ? 8.200 -12.573 1.722 1.00 91.69 163 ASN A O 1
ATOM 1358 N N . ARG A 1 164 ? 9.199 -10.632 1.165 1.00 89.44 164 ARG A N 1
ATOM 1359 C CA . ARG A 1 164 ? 8.118 -9.777 1.659 1.00 89.44 164 ARG A CA 1
ATOM 1360 C C . ARG A 1 164 ? 6.824 -9.993 0.880 1.00 89.44 164 ARG A C 1
ATOM 1362 O O . ARG A 1 164 ? 5.791 -10.207 1.508 1.00 89.44 164 ARG A O 1
ATOM 1369 N N . LEU A 1 165 ? 6.876 -9.975 -0.452 1.00 91.31 165 LEU A N 1
ATOM 1370 C CA . LEU A 1 165 ? 5.688 -10.152 -1.293 1.00 91.31 165 LEU A CA 1
ATOM 1371 C C . LEU A 1 165 ? 5.087 -11.549 -1.124 1.00 91.31 165 LEU A C 1
ATOM 1373 O O . LEU A 1 165 ? 3.882 -11.662 -0.920 1.00 91.31 165 LEU A O 1
ATOM 1377 N N . ARG A 1 166 ? 5.918 -12.599 -1.084 1.00 93.12 166 ARG A N 1
ATOM 1378 C CA . ARG A 1 166 ? 5.456 -13.968 -0.807 1.00 93.12 166 ARG A CA 1
ATOM 1379 C C . ARG A 1 166 ? 4.702 -14.067 0.523 1.00 93.12 166 ARG A C 1
ATOM 1381 O O . ARG A 1 166 ? 3.711 -14.784 0.609 1.00 93.12 166 ARG A O 1
ATOM 1388 N N . LYS A 1 167 ? 5.156 -13.343 1.552 1.00 91.12 167 LYS A N 1
ATOM 1389 C CA . LYS A 1 167 ? 4.512 -13.320 2.873 1.00 91.12 167 LYS A CA 1
ATOM 1390 C C . LYS A 1 167 ? 3.236 -12.471 2.899 1.00 91.12 167 LYS A C 1
ATOM 1392 O O . LYS A 1 167 ? 2.261 -12.880 3.518 1.00 91.12 167 LYS A O 1
ATOM 1397 N N . GLN A 1 168 ? 3.258 -11.284 2.295 1.00 88.88 168 GLN A N 1
ATOM 1398 C CA . GLN A 1 168 ? 2.185 -10.289 2.428 1.00 88.88 168 GLN A CA 1
ATOM 1399 C C . GLN A 1 168 ? 1.056 -10.465 1.406 1.00 88.88 168 GLN A C 1
ATOM 1401 O O . GLN A 1 168 ? -0.092 -10.166 1.721 1.00 88.88 168 GLN A O 1
ATOM 1406 N N . ILE A 1 169 ? 1.364 -10.953 0.202 1.00 91.56 169 ILE A N 1
ATOM 1407 C CA . ILE A 1 169 ? 0.413 -11.107 -0.909 1.00 91.56 169 ILE A CA 1
ATOM 1408 C C . ILE A 1 169 ? 0.566 -12.471 -1.604 1.00 91.56 169 ILE A C 1
ATOM 1410 O O . ILE A 1 169 ? 0.825 -12.532 -2.807 1.00 91.56 169 ILE A O 1
ATOM 1414 N N . PRO A 1 170 ? 0.398 -13.595 -0.882 1.00 93.94 170 PRO A N 1
ATOM 1415 C CA . PRO A 1 170 ? 0.722 -14.930 -1.395 1.00 93.94 170 PRO A CA 1
ATOM 1416 C C . PRO A 1 170 ? -0.028 -15.297 -2.684 1.00 93.94 170 PRO A C 1
ATOM 1418 O O . PRO A 1 170 ? 0.545 -15.935 -3.560 1.00 93.94 170 PRO A O 1
ATOM 1421 N N . VAL A 1 171 ? -1.283 -14.862 -2.837 1.00 93.25 171 VAL A N 1
ATOM 1422 C CA . VAL A 1 171 ? -2.081 -15.127 -4.048 1.00 93.25 171 VAL A CA 1
ATOM 1423 C C . VAL A 1 171 ? -1.523 -14.368 -5.254 1.00 93.25 171 VAL A C 1
ATOM 1425 O O . VAL A 1 171 ? -1.299 -14.959 -6.305 1.00 93.25 171 VAL A O 1
ATOM 1428 N N . THR A 1 172 ? -1.227 -13.075 -5.105 1.00 93.19 172 THR A N 1
ATOM 1429 C CA . THR A 1 172 ? -0.590 -12.283 -6.170 1.00 93.19 172 THR A CA 1
ATOM 1430 C C . THR A 1 172 ? 0.801 -12.817 -6.497 1.00 93.19 172 THR A C 1
ATOM 1432 O O . THR A 1 172 ? 1.190 -12.850 -7.660 1.00 93.19 172 THR A O 1
ATOM 1435 N N . TRP A 1 173 ? 1.540 -13.285 -5.490 1.00 94.06 173 TRP A N 1
ATOM 1436 C CA . TRP A 1 173 ? 2.853 -13.889 -5.687 1.00 94.06 173 TRP A CA 1
ATOM 1437 C C . TRP A 1 173 ? 2.800 -15.148 -6.569 1.00 94.06 173 TRP A C 1
ATOM 1439 O O . TRP A 1 173 ? 3.677 -15.323 -7.407 1.00 94.06 173 TRP A O 1
ATOM 1449 N N . GLN A 1 174 ? 1.753 -15.974 -6.468 1.00 93.56 174 GLN A N 1
ATOM 1450 C CA . GLN A 1 174 ? 1.568 -17.122 -7.372 1.00 93.56 174 GLN A CA 1
ATOM 1451 C C . GLN A 1 174 ? 1.389 -16.692 -8.834 1.00 93.56 174 GLN A C 1
ATOM 1453 O O . GLN A 1 174 ? 1.923 -17.333 -9.736 1.00 93.56 174 GLN A O 1
ATOM 1458 N N . LEU A 1 175 ? 0.670 -15.591 -9.078 1.00 95.06 175 LEU A N 1
ATOM 1459 C CA . LEU A 1 175 ? 0.516 -15.031 -10.426 1.00 95.06 175 LEU A CA 1
ATOM 1460 C C . LEU A 1 175 ? 1.849 -14.494 -10.961 1.00 95.06 175 LEU A C 1
ATOM 1462 O O . LEU A 1 175 ? 2.171 -14.688 -12.129 1.00 95.06 175 LEU A O 1
ATOM 1466 N N . ILE A 1 176 ? 2.639 -13.856 -10.095 1.00 93.50 176 ILE A N 1
ATOM 1467 C CA . ILE A 1 176 ? 3.989 -13.387 -10.421 1.00 93.50 176 ILE A CA 1
ATOM 1468 C C . ILE A 1 176 ? 4.900 -14.573 -10.781 1.00 93.50 176 ILE A C 1
ATOM 1470 O O . ILE A 1 176 ? 5.587 -14.532 -11.798 1.00 93.50 176 ILE A O 1
ATOM 1474 N N . GLU A 1 177 ? 4.879 -15.655 -9.997 1.00 91.56 177 GLU A N 1
ATOM 1475 C CA . GLU A 1 177 ? 5.659 -16.866 -10.291 1.00 91.56 177 GLU A CA 1
ATOM 1476 C C . GLU A 1 177 ? 5.237 -17.520 -11.615 1.00 91.56 177 GLU A C 1
ATOM 1478 O O . GLU A 1 177 ? 6.100 -17.957 -12.379 1.00 91.56 177 GLU A O 1
ATOM 1483 N N . ALA A 1 178 ? 3.939 -17.534 -11.932 1.00 91.75 178 ALA A N 1
ATOM 1484 C CA . ALA A 1 178 ? 3.452 -18.007 -13.226 1.00 91.75 178 ALA A CA 1
ATOM 1485 C C . ALA A 1 178 ? 3.939 -17.118 -14.385 1.00 91.75 178 ALA A C 1
ATOM 1487 O O . ALA A 1 178 ? 4.424 -17.632 -15.394 1.00 91.75 178 ALA A O 1
ATOM 1488 N N . PHE A 1 179 ? 3.897 -15.793 -14.217 1.00 92.69 179 PHE A N 1
ATOM 1489 C CA . PHE A 1 179 ? 4.444 -14.845 -15.188 1.00 92.69 179 PHE A CA 1
ATOM 1490 C C . PHE A 1 179 ? 5.943 -15.071 -15.428 1.00 92.69 179 PHE A C 1
ATOM 1492 O O . PHE A 1 179 ? 6.365 -15.119 -16.582 1.00 92.69 179 PHE A O 1
ATOM 1499 N N . HIS A 1 180 ? 6.740 -15.305 -14.376 1.00 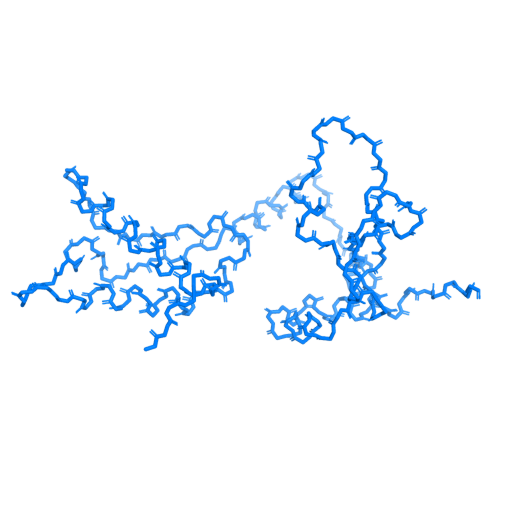89.06 180 HIS A N 1
ATOM 1500 C CA . HIS A 1 180 ? 8.169 -15.613 -14.518 1.00 89.06 180 HIS A CA 1
ATOM 1501 C C . HIS A 1 180 ? 8.426 -16.802 -15.455 1.00 89.06 180 HIS A C 1
ATOM 1503 O O . HIS A 1 180 ? 9.343 -16.746 -16.267 1.00 89.06 180 HIS A O 1
ATOM 1509 N N . GLY A 1 181 ? 7.619 -17.865 -15.355 1.00 81.50 181 GLY A N 1
ATOM 1510 C CA . GLY A 1 181 ? 7.744 -19.047 -16.216 1.00 81.50 181 GLY A CA 1
ATOM 1511 C C . GLY A 1 181 ? 7.373 -18.792 -17.682 1.00 81.50 181 GLY A C 1
ATOM 1512 O O . GLY A 1 181 ? 7.831 -19.516 -18.565 1.00 81.50 181 GLY A O 1
ATOM 1513 N N . ASN A 1 182 ? 6.576 -17.753 -17.946 1.00 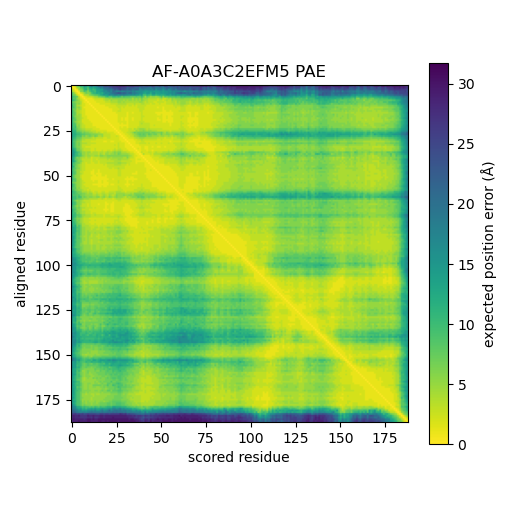77.06 182 ASN A N 1
ATOM 1514 C CA . ASN A 1 182 ? 6.117 -17.383 -19.286 1.00 77.06 182 ASN A CA 1
ATOM 1515 C C . ASN A 1 182 ? 7.051 -16.381 -19.984 1.00 77.06 182 ASN A C 1
ATOM 1517 O O . ASN A 1 182 ? 7.072 -16.313 -21.217 1.00 77.06 182 ASN A O 1
ATOM 1521 N N . VAL A 1 183 ? 7.840 -15.616 -19.223 1.00 74.06 183 VAL A N 1
ATOM 1522 C CA . VAL A 1 183 ? 8.839 -14.699 -19.779 1.00 74.06 183 VAL A CA 1
ATOM 1523 C C . VAL A 1 183 ? 10.001 -15.519 -20.343 1.00 74.06 183 VAL A C 1
ATOM 1525 O O . VAL A 1 183 ? 10.888 -15.967 -19.620 1.00 74.06 183 VAL A O 1
ATOM 1528 N N . ARG A 1 184 ? 10.020 -15.705 -21.669 1.00 57.59 184 ARG A N 1
ATOM 1529 C CA . ARG A 1 184 ? 11.220 -16.181 -22.368 1.00 57.59 184 ARG A CA 1
ATOM 1530 C C . ARG A 1 184 ? 12.307 -15.130 -22.173 1.00 57.59 184 ARG A C 1
ATOM 1532 O O . ARG A 1 184 ? 12.184 -14.023 -22.695 1.00 57.59 184 ARG A O 1
ATOM 1539 N N . ILE A 1 185 ? 13.354 -15.465 -21.423 1.00 51.19 185 ILE A N 1
ATOM 1540 C CA . ILE A 1 185 ? 14.570 -14.655 -21.392 1.00 51.19 185 ILE A CA 1
ATOM 1541 C C . ILE A 1 185 ? 15.088 -14.654 -22.831 1.00 51.19 185 ILE A C 1
ATOM 1543 O O . ILE A 1 185 ? 15.512 -15.689 -23.337 1.00 51.19 185 ILE A O 1
ATOM 1547 N N . ALA A 1 186 ? 14.969 -13.520 -23.522 1.00 39.69 186 ALA A N 1
ATOM 1548 C CA . ALA A 1 186 ? 15.694 -13.328 -24.764 1.00 39.69 186 ALA A CA 1
ATOM 1549 C C . ALA A 1 186 ? 17.177 -13.441 -24.404 1.00 39.69 186 ALA A C 1
ATOM 1551 O O . ALA A 1 186 ? 17.678 -12.629 -23.621 1.00 39.69 186 ALA A O 1
ATOM 1552 N N . GLU A 1 187 ? 17.831 -14.494 -24.895 1.00 32.66 187 GLU A N 1
ATOM 1553 C CA . GLU A 1 187 ? 19.280 -14.640 -24.812 1.00 32.66 187 GLU A CA 1
ATOM 1554 C C . GLU A 1 187 ? 19.907 -13.322 -25.287 1.00 32.66 187 GLU A C 1
ATOM 1556 O O . GLU A 1 187 ? 19.592 -12.827 -26.372 1.00 32.66 187 GLU A O 1
ATOM 1561 N N . LYS A 1 188 ? 20.703 -12.707 -24.410 1.00 33.22 188 LYS A N 1
ATOM 1562 C CA . LYS A 1 188 ? 21.580 -11.594 -24.768 1.00 33.22 188 LYS A CA 1
ATOM 1563 C C . LYS A 1 188 ? 22.875 -12.140 -25.337 1.00 33.22 188 LYS A C 1
ATOM 1565 O O . LYS A 1 188 ? 23.380 -13.123 -24.751 1.00 33.22 188 LYS A O 1
#

Secondary structure (DSSP, 8-state):
----TTSHHHHHHHHHHHHHHHHHHSTTPPPEEEEE--STTGGGGHHHHHHHHHHHHH-EETTEETTGGGEEEEEEEE-THHHHHHHHHHHHHHTT---TT--HHHH---EEEEE-TTSTT--B-TTSSBPHHHHHHPPTT-----EEEEE--GGGS-HHHHHHHHHH-HHHHHHHHHHHHH------

Foldseek 3Di:
DDDDCPDPLNVLLVVVVVVLVVQVPDPPRAAAAEDEPPDPCCVLCVVSNVVSVVCLLVDDDPNDNPRVRNHDPHYYYHYCVVVVVVVVVVVCVVVVNDDPPDDLQQPDFAKDKFFDPVDPLADDDPVRHGDPCSVPVDDPPDDDCGTDIDTPEPVRDDPVVLVVCCVRPVPVNSSSVSNNVVDDPPDD

pLDDT: mean 90.11, std 11.38, range [32.66, 97.94]

=== Feature glossary ===
Legend for the data blocks above and below:

— What the protein is —

The amino-acid sequence is the protein's primary structure: the linear order of residues from the N-terminus to the C-terminus, written in one-letter code. Everything else here — the 3D coordinates, the secondary structure, the domain annotations — is ultimately a consequence of this string.

Functional annotations link the protein to curated databases. InterPro entries identify conserved domains and families by matching the sequence against member-database signatures (Pfam, PROSITE, CDD, …). Gene Ontology (GO) terms describe molecular function, biological process, and cellular component in a controlled vocabulary. CATH places the structure in a hierarchical fold classification (Class/Architecture/Topology/Homologous-superfamily). The organism is the source species.

— Where its atoms are —

Atomic coordinates in PDBx/mmCIF format — the same representation the Protein Data Bank distributes. Each line of the _atom_site loop places one backbone atom in Cartesian space (units: ångströms, origin: arbitrary).

The six renders are orthographic views along the three Cartesian axes in both directions. Representation (cartoon, sticks, or surface) and color scheme (sequence-rainbow or by-chain) vary across proteins so the training set covers all the common visualization conventions.

— Local backbone conformation —

Eight-state secondary structure (DSSP): H is the canonical α-helix, G the tighter 3₁₀-helix, I the wider π-helix; E/B are β-structure, T and S are turns and bends, and '-' is everything else. DSSP derives these from the pattern of main-chain N–H···O=C hydrogen bonds, not from the sequence.

Three-state secondary structure (P-SEA) collapses the eight DSSP classes into helix (a), strand (b), and coil (c). P-SEA assigns these from Cα geometry alone — distances and angles — without requiring backbone oxygens, so it works on any Cα trace.

φ (phi) and ψ (psi) are the two rotatable backbone dihedrals per residue: φ is the C(i-1)–N–Cα–C torsion, ψ is the N–Cα–C–N(i+1) torsion, both in degrees on (−180°, 180°]. α-helical residues cluster near (−60°, −45°); β-strand residues near (−120°, +130°). A Ramachandran plot is simply a scatter of (φ, ψ) for every residue.

— Global shape and packing —

The geometric summary reports three shape descriptors. Rg (radius of gyration) measures how spread out the Cα atoms are about their centre of mass; compact globular proteins have small Rg, elongated or unfolded ones large. Cα contacts (<8 Å, |i−j|>4) count long-range residue pairs in spatial proximity — high for tightly packed folds, near zero for rods or random coil. The bounding-box extents give the protein's footprint along x, y, z in Å.

SASA measures how much of the protein is reachable by solvent. It is computed by rolling a water-sized probe over the atomic surface and summing the exposed area (Å²). Per-residue SASA distinguishes core (buried, low SASA) from surface (exposed, high SASA) residues; total SASA is a whole-molecule size measure.

Plot images: a contact map (which residues are close in 3D, as an N×N binary image), a Ramachandran scatter (backbone torsion angles, revealing secondary-structure composition at a glance), and — for AlphaFold structures — a PAE heatmap (pairwise prediction confidence).

— Structural neighborhood —

A 3Di character summarizes, for each residue, the relative orientation of the Cα frame of its nearest spatial neighbor. Because it encodes fold topology rather than chemistry, 3Di alignments detect remote structural similarity that sequence alignment misses.

The Foldseek neighbor list gives the closest experimentally determined structures in the PDB, ranked by structural alignment. TM-score near 1 means near-identical fold; near 0.3 means only rough topology match. This is how one finds what a novel AlphaFold prediction most resembles in the solved-structure universe.

— Confidence and disorder —

For AlphaFold models, the B-factor field carries pLDDT — the model's own estimate of local accuracy on a 0–100 scale. Regions with pLDDT<50 should be treated as essentially unmodeled; they often correspond to intrinsically disordered segments.

Crystallographic B-factors measure how much each atom's electron density is smeared out, in Å². They rise in mobile loops and surface residues and fall in the buried interior. In AlphaFold models this column is repurposed to hold pLDDT instead.

Predicted Aligned Error (PAE) is an AlphaFold confidence matrix: entry (i, j) is the expected error in the position of residue j, in ångströms, when the prediction is superimposed on the true structure at residue i. Low PAE within a block of residues means that block is internally rigid and well-predicted; high PAE between two blocks means their relative placement is uncertain even if each block individually is confident.